Protein AF-A0A0G2ACM9-F1 (afdb_monomer)

Mean predicted aligned error: 11.7 Å

Structure (mmCIF, N/CA/C/O backbone):
data_AF-A0A0G2ACM9-F1
#
_entry.id   AF-A0A0G2ACM9-F1
#
loop_
_atom_site.group_PDB
_atom_site.id
_atom_site.type_symbol
_atom_site.label_atom_id
_atom_site.label_alt_id
_atom_site.label_comp_id
_atom_site.label_asym_id
_atom_site.label_entity_id
_atom_site.label_seq_id
_atom_site.pdbx_PDB_ins_code
_atom_site.Cartn_x
_atom_site.Cartn_y
_atom_site.Cartn_z
_atom_site.occupancy
_atom_site.B_iso_or_equiv
_atom_site.auth_seq_id
_atom_site.auth_comp_id
_atom_site.auth_asym_id
_atom_site.auth_atom_id
_atom_site.pdbx_PDB_model_num
ATOM 1 N N . ARG A 1 1 ? 44.670 0.268 -9.296 1.00 33.69 1 ARG A N 1
ATOM 2 C CA . ARG A 1 1 ? 44.172 1.667 -9.262 1.00 33.69 1 ARG A CA 1
ATOM 3 C C . ARG A 1 1 ? 43.257 1.851 -10.466 1.00 33.69 1 ARG A C 1
ATOM 5 O O . ARG A 1 1 ? 43.609 1.315 -11.504 1.00 33.69 1 ARG A O 1
ATOM 12 N N . ASN A 1 2 ? 42.129 2.541 -10.280 1.00 31.25 2 ASN A N 1
ATOM 13 C CA . ASN A 1 2 ? 41.050 2.869 -11.237 1.00 31.25 2 ASN A CA 1
ATOM 14 C C . ASN A 1 2 ? 39.735 2.121 -10.979 1.00 31.25 2 ASN A C 1
ATOM 16 O O . ASN A 1 2 ? 39.426 1.120 -11.613 1.00 31.25 2 ASN A O 1
ATOM 20 N N . ARG A 1 3 ? 38.959 2.659 -10.031 1.00 26.16 3 ARG A N 1
ATOM 21 C CA . ARG A 1 3 ? 37.496 2.543 -9.933 1.00 26.16 3 ARG A CA 1
ATOM 22 C C . ARG A 1 3 ? 36.978 3.739 -9.125 1.00 26.16 3 ARG A C 1
ATOM 24 O O . ARG A 1 3 ? 36.681 3.570 -7.957 1.00 26.16 3 ARG A O 1
ATOM 31 N N . HIS A 1 4 ? 36.932 4.937 -9.712 1.00 33.28 4 HIS A N 1
ATOM 32 C CA . HIS A 1 4 ? 36.221 6.096 -9.139 1.00 33.28 4 HIS A CA 1
ATOM 33 C C . HIS A 1 4 ? 35.921 7.165 -10.205 1.00 33.28 4 HIS A C 1
ATOM 35 O O . HIS A 1 4 ? 36.388 8.280 -10.067 1.00 33.28 4 HIS A O 1
ATOM 41 N N . GLU A 1 5 ? 35.147 6.866 -11.258 1.00 30.95 5 GLU A N 1
ATOM 42 C CA . GLU A 1 5 ? 34.616 7.945 -12.133 1.00 30.95 5 GLU A CA 1
ATOM 43 C C . GLU A 1 5 ? 33.149 7.765 -12.589 1.00 30.95 5 GLU A C 1
ATOM 45 O O . GLU A 1 5 ? 32.618 8.613 -13.292 1.00 30.95 5 GLU A O 1
ATOM 50 N N . GLY A 1 6 ? 32.422 6.733 -12.136 1.00 28.98 6 GLY A N 1
ATOM 51 C CA . GLY A 1 6 ? 31.032 6.490 -12.577 1.00 28.98 6 GLY A CA 1
ATOM 52 C C . GLY A 1 6 ? 29.907 6.986 -11.654 1.00 28.98 6 GLY A C 1
ATOM 53 O O . GLY A 1 6 ? 28.743 6.897 -12.026 1.00 28.98 6 GLY A O 1
ATOM 54 N N . ALA A 1 7 ? 30.209 7.471 -10.445 1.00 32.38 7 ALA A N 1
ATOM 55 C CA . ALA A 1 7 ? 29.196 7.727 -9.405 1.00 32.38 7 ALA A CA 1
ATOM 56 C C . ALA A 1 7 ? 28.710 9.192 -9.318 1.00 32.38 7 ALA A C 1
ATOM 58 O O . ALA A 1 7 ? 27.825 9.500 -8.524 1.00 32.38 7 ALA A O 1
ATOM 59 N N . GLY A 1 8 ? 29.284 10.105 -10.112 1.00 28.75 8 GLY A N 1
ATOM 60 C CA . GLY A 1 8 ? 29.081 11.552 -9.952 1.00 28.75 8 GLY A CA 1
ATOM 61 C C . GLY A 1 8 ? 27.873 12.154 -10.679 1.00 28.75 8 GLY A C 1
ATOM 62 O O . GLY A 1 8 ? 27.381 13.196 -10.253 1.00 28.75 8 GLY A O 1
ATOM 63 N N . SER A 1 9 ? 27.380 11.533 -11.756 1.00 31.77 9 SER A N 1
ATOM 64 C CA . SER A 1 9 ? 26.297 12.104 -12.578 1.00 31.77 9 SER A CA 1
ATOM 65 C C . SER A 1 9 ? 24.898 11.704 -12.101 1.00 31.77 9 SER A C 1
ATOM 67 O O . SER A 1 9 ? 23.993 12.531 -12.118 1.00 31.77 9 SER A O 1
ATOM 69 N N . VAL A 1 10 ? 24.728 10.476 -11.601 1.00 34.91 10 VAL A N 1
ATOM 70 C CA . VAL A 1 10 ? 23.435 9.973 -11.100 1.00 34.91 10 VAL A CA 1
ATOM 71 C C . VAL A 1 10 ? 23.055 10.648 -9.779 1.00 34.91 10 VAL A C 1
ATOM 73 O O . VAL A 1 10 ? 21.910 11.048 -9.605 1.00 34.91 10 VAL A O 1
ATOM 76 N N . GLY A 1 11 ? 24.026 10.856 -8.880 1.00 27.78 11 GLY A N 1
ATOM 77 C CA . GLY A 1 11 ? 23.802 11.559 -7.611 1.00 27.78 11 GLY A CA 1
ATOM 78 C C . GLY A 1 11 ? 23.367 13.014 -7.805 1.00 27.78 11 GLY A C 1
ATOM 79 O O . GLY A 1 11 ? 22.390 13.442 -7.200 1.00 27.78 11 GLY A O 1
ATOM 80 N N . ARG A 1 12 ? 24.014 13.745 -8.728 1.00 30.11 12 ARG A N 1
ATOM 81 C CA . ARG A 1 12 ? 23.636 15.133 -9.050 1.00 30.11 12 ARG A CA 1
ATOM 82 C C . ARG A 1 12 ? 22.298 15.247 -9.768 1.00 30.11 12 ARG A C 1
ATOM 84 O O . ARG A 1 12 ? 21.626 16.253 -9.590 1.00 30.11 12 ARG A O 1
ATOM 91 N N . PHE A 1 13 ? 21.900 14.247 -10.557 1.00 34.53 13 PHE A N 1
ATOM 92 C CA . PHE A 1 13 ? 20.595 14.252 -11.222 1.00 34.53 13 PHE A CA 1
ATOM 93 C C . PHE A 1 13 ? 19.447 14.166 -10.203 1.00 34.53 13 PHE A C 1
ATOM 95 O O . PHE A 1 13 ? 18.475 14.905 -10.320 1.00 34.53 13 PHE A O 1
ATOM 102 N N . PHE A 1 14 ? 19.592 13.340 -9.159 1.00 31.34 14 PHE A N 1
ATOM 103 C CA . PHE A 1 14 ? 18.622 13.275 -8.061 1.00 31.34 14 PHE A CA 1
ATOM 104 C C . PHE A 1 14 ? 18.669 14.507 -7.150 1.00 31.34 14 PHE A C 1
ATOM 106 O O . PHE A 1 14 ? 17.617 14.981 -6.739 1.00 31.34 14 PHE A O 1
ATOM 113 N N . GLU A 1 15 ? 19.849 15.068 -6.873 1.00 29.78 15 GLU A N 1
ATOM 114 C CA . GLU A 1 15 ? 19.966 16.317 -6.103 1.00 29.78 15 GLU A CA 1
ATOM 115 C C . GLU A 1 15 ? 19.308 17.501 -6.830 1.00 29.78 15 GLU A C 1
ATOM 117 O O . GLU A 1 15 ? 18.540 18.243 -6.226 1.00 29.78 15 GLU A O 1
ATOM 122 N N . LEU A 1 16 ? 19.525 17.641 -8.142 1.00 29.58 16 LEU A N 1
ATOM 123 C CA . LEU A 1 16 ? 18.905 18.699 -8.949 1.00 29.58 16 LEU A CA 1
ATOM 124 C C . LEU A 1 16 ? 17.390 18.496 -9.102 1.00 29.58 16 LEU A C 1
ATOM 126 O O . LEU A 1 16 ? 16.634 19.457 -8.962 1.00 29.58 16 LEU A O 1
ATOM 130 N N . ALA A 1 17 ? 16.930 17.251 -9.274 1.00 34.09 17 ALA A N 1
ATOM 131 C CA . ALA A 1 17 ? 15.504 16.923 -9.299 1.00 34.09 17 ALA A CA 1
ATOM 132 C C . ALA A 1 17 ? 14.812 17.076 -7.929 1.00 34.09 17 ALA A C 1
ATOM 134 O O . ALA A 1 17 ? 13.593 17.142 -7.877 1.00 34.09 17 ALA A O 1
ATOM 135 N N . MET A 1 18 ? 15.552 17.152 -6.822 1.00 31.66 18 MET A N 1
ATOM 136 C CA . MET A 1 18 ? 15.002 17.433 -5.488 1.00 31.66 18 MET A CA 1
ATOM 137 C C . MET A 1 18 ? 15.010 18.933 -5.153 1.00 31.66 18 MET A C 1
ATOM 139 O O . MET A 1 18 ? 14.202 19.375 -4.341 1.00 31.66 18 MET A O 1
ATOM 143 N N . ILE A 1 19 ? 15.896 19.720 -5.776 1.00 31.12 19 ILE A N 1
ATOM 144 C CA . ILE A 1 19 ? 16.065 21.160 -5.514 1.00 31.12 19 ILE A CA 1
ATOM 145 C C . ILE A 1 19 ? 15.143 22.027 -6.395 1.00 31.12 19 ILE A C 1
ATOM 147 O O . ILE A 1 19 ? 14.706 23.086 -5.948 1.00 31.12 19 ILE A O 1
ATOM 151 N N . GLU A 1 20 ? 14.786 21.594 -7.611 1.00 24.88 20 GLU A N 1
ATOM 152 C CA . GLU A 1 20 ? 13.879 22.363 -8.490 1.00 24.88 20 GLU A CA 1
ATOM 153 C C . GLU A 1 20 ? 12.385 22.230 -8.145 1.00 24.88 20 GLU A C 1
ATOM 155 O O . GLU A 1 20 ? 11.571 23.060 -8.561 1.00 24.88 20 GLU A O 1
ATOM 160 N N . TRP A 1 21 ? 11.992 21.232 -7.351 1.00 38.00 21 TRP A N 1
ATOM 161 C CA . TRP A 1 21 ? 10.586 21.001 -7.033 1.00 38.00 21 TRP A CA 1
ATOM 162 C C . TRP A 1 21 ? 10.198 21.771 -5.775 1.00 38.00 21 TRP A C 1
ATOM 164 O O . TRP A 1 21 ? 10.511 21.381 -4.654 1.00 38.00 21 TRP A O 1
ATOM 174 N N . HIS A 1 22 ? 9.474 22.875 -5.970 1.00 27.31 22 HIS A N 1
ATOM 175 C CA . HIS A 1 22 ? 8.720 23.533 -4.908 1.00 27.31 22 HIS A CA 1
ATOM 176 C C . HIS A 1 22 ? 7.799 22.498 -4.245 1.00 27.31 22 HIS A C 1
ATOM 178 O O . HIS A 1 22 ? 6.745 22.153 -4.784 1.00 27.31 22 HIS A O 1
ATOM 184 N N . VAL A 1 23 ? 8.216 21.989 -3.084 1.00 31.73 23 VAL A N 1
ATOM 185 C CA . VAL A 1 23 ? 7.440 21.072 -2.249 1.00 31.73 23 VAL A CA 1
ATOM 186 C C . VAL A 1 23 ? 6.183 21.808 -1.796 1.00 31.73 23 VAL A C 1
ATOM 188 O O . VAL A 1 23 ? 6.178 22.568 -0.830 1.00 31.73 23 VAL A O 1
ATOM 191 N N . THR A 1 24 ? 5.097 21.617 -2.538 1.00 30.23 24 THR A N 1
ATOM 192 C CA . THR A 1 24 ? 3.760 21.905 -2.028 1.00 30.23 24 THR A CA 1
ATOM 193 C C . THR A 1 24 ? 3.426 20.853 -0.961 1.00 30.23 24 THR A C 1
ATOM 195 O O . THR A 1 24 ? 3.925 19.727 -1.046 1.00 30.23 24 THR A O 1
ATOM 198 N N . PRO A 1 25 ? 2.572 21.158 0.034 1.00 32.75 25 PRO A N 1
ATOM 199 C CA . PRO A 1 25 ? 2.201 20.214 1.102 1.00 32.75 25 PRO A CA 1
ATOM 200 C C . PRO A 1 25 ? 1.641 18.862 0.615 1.00 32.75 25 PRO A C 1
ATOM 202 O O . PRO A 1 25 ? 1.506 17.922 1.396 1.00 32.75 25 PRO A O 1
ATOM 205 N N . ASP A 1 26 ? 1.308 18.762 -0.674 1.00 34.50 26 ASP A N 1
ATOM 206 C CA . ASP A 1 26 ? 0.767 17.575 -1.327 1.00 34.50 26 ASP A CA 1
ATOM 207 C C . ASP A 1 26 ? 1.823 16.513 -1.696 1.00 34.50 26 ASP A C 1
ATOM 209 O O . ASP A 1 26 ? 1.444 15.380 -2.000 1.00 34.50 26 ASP A O 1
ATOM 213 N N . TYR A 1 27 ? 3.125 16.821 -1.616 1.00 44.03 27 TYR A N 1
ATOM 214 C CA . TYR A 1 27 ? 4.200 15.894 -1.994 1.00 44.03 27 TYR A CA 1
ATOM 215 C C . TYR A 1 27 ? 5.270 15.793 -0.908 1.00 44.03 27 TYR A C 1
ATOM 217 O O . TYR A 1 27 ? 6.286 16.476 -0.947 1.00 44.03 27 TYR A O 1
ATOM 225 N N . ILE A 1 28 ? 5.056 14.899 0.056 1.00 40.59 28 ILE A N 1
ATOM 226 C CA . ILE A 1 28 ? 6.081 14.518 1.032 1.00 40.59 28 ILE A CA 1
ATOM 227 C C . ILE A 1 28 ? 6.506 13.084 0.724 1.00 40.59 28 ILE A C 1
ATOM 229 O O . ILE A 1 28 ? 5.713 12.144 0.788 1.00 40.59 28 ILE A O 1
A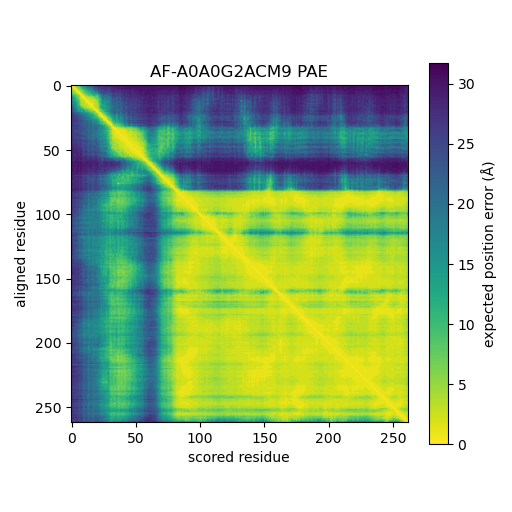TOM 233 N N . VAL A 1 29 ? 7.770 12.933 0.342 1.00 37.00 29 VAL A N 1
ATOM 234 C CA . VAL A 1 29 ? 8.453 11.647 0.214 1.00 37.00 29 VAL A CA 1
ATOM 235 C C . VAL A 1 29 ? 8.962 11.292 1.600 1.00 37.00 29 VAL A C 1
ATOM 237 O O . VAL A 1 29 ? 9.901 11.960 2.014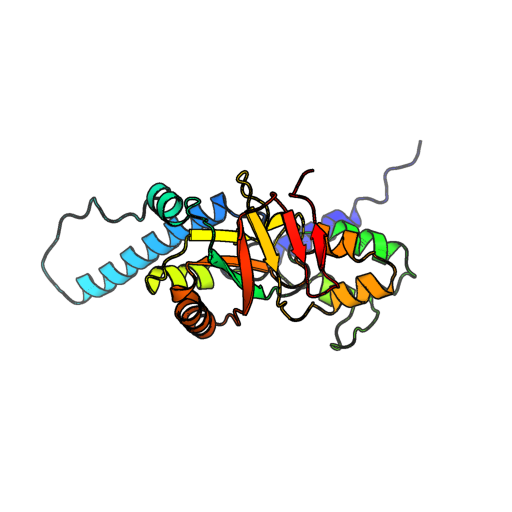 1.00 37.00 29 VAL A O 1
ATOM 240 N N . ALA A 1 30 ? 8.408 10.277 2.288 1.00 37.69 30 ALA A N 1
ATOM 241 C CA . ALA A 1 30 ? 9.224 9.372 3.116 1.00 37.69 30 ALA A CA 1
ATOM 242 C C . A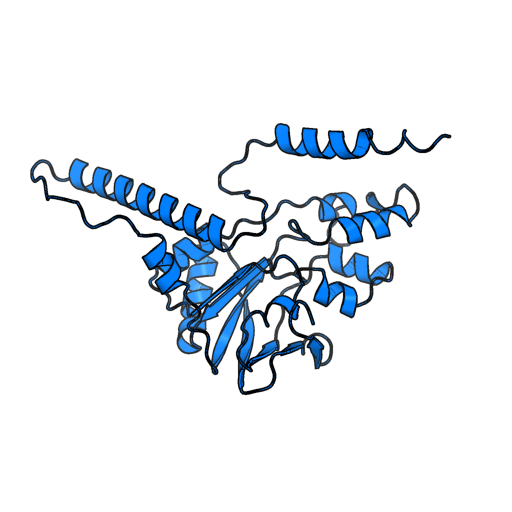LA A 1 30 ? 8.483 8.227 3.852 1.00 37.69 30 ALA A C 1
ATOM 244 O O . ALA A 1 30 ? 7.266 8.046 3.794 1.00 37.69 30 ALA A O 1
ATOM 245 N N . ASN A 1 31 ? 9.306 7.395 4.502 1.00 40.09 31 ASN A N 1
ATOM 246 C CA . ASN A 1 31 ? 8.971 6.356 5.480 1.00 40.09 31 ASN A CA 1
ATOM 247 C C . ASN A 1 31 ? 8.364 6.975 6.749 1.00 40.09 31 ASN A C 1
ATOM 249 O O . ASN A 1 31 ? 9.091 7.353 7.659 1.00 40.09 31 ASN A O 1
ATOM 253 N N . TRP A 1 32 ? 7.046 7.166 6.766 1.00 50.38 32 TRP A N 1
ATOM 254 C CA . TRP A 1 32 ? 6.387 8.110 7.674 1.00 50.38 32 TRP A CA 1
ATOM 255 C C . TRP A 1 32 ? 5.261 7.438 8.471 1.00 50.38 32 TRP A C 1
ATOM 257 O O . TRP A 1 32 ? 4.112 7.413 8.029 1.00 50.38 32 TRP A O 1
ATOM 267 N N . THR A 1 33 ? 5.568 6.895 9.652 1.00 55.66 33 THR A N 1
ATOM 268 C CA . THR A 1 33 ? 4.550 6.802 10.715 1.00 55.66 33 THR A CA 1
ATOM 269 C C . THR A 1 33 ? 4.718 7.977 11.661 1.00 55.66 33 THR A C 1
ATOM 271 O O . THR A 1 33 ? 3.844 8.830 11.687 1.00 55.66 33 THR A O 1
ATOM 274 N N . ASP A 1 34 ? 5.861 8.116 12.326 1.00 49.84 34 ASP A N 1
ATOM 275 C CA . ASP A 1 34 ? 5.988 9.061 13.446 1.00 49.84 34 ASP A CA 1
ATOM 276 C C . ASP A 1 34 ? 6.048 10.528 12.976 1.00 49.84 34 ASP A C 1
ATOM 278 O O . ASP A 1 34 ? 5.286 11.359 13.460 1.00 49.84 34 ASP A O 1
ATOM 282 N N . GLU A 1 35 ? 6.821 10.831 11.927 1.00 52.84 35 GLU A N 1
ATOM 283 C CA . GLU A 1 35 ? 6.864 12.176 11.319 1.00 52.84 35 GLU A CA 1
ATOM 284 C C . GLU A 1 35 ? 5.519 12.573 10.674 1.00 52.84 35 GLU A C 1
ATOM 286 O O . GLU A 1 35 ? 5.128 13.741 10.697 1.00 52.84 35 GLU A O 1
ATOM 291 N N . LEU A 1 36 ? 4.757 11.601 10.144 1.00 55.97 36 LEU A N 1
ATOM 292 C CA . LEU A 1 36 ? 3.404 11.847 9.616 1.00 55.97 36 LEU A CA 1
ATOM 293 C C . LEU A 1 36 ? 2.455 12.235 10.733 1.00 55.97 36 LEU A C 1
ATOM 295 O O . LEU A 1 36 ? 1.650 13.143 10.557 1.00 55.97 36 LEU A O 1
ATOM 299 N N . LEU A 1 37 ? 2.545 11.525 11.855 1.00 57.75 37 LEU A N 1
ATOM 300 C CA . LEU A 1 37 ? 1.721 11.747 13.030 1.00 57.75 37 LEU A CA 1
ATOM 301 C C . LEU A 1 37 ? 2.022 13.117 13.636 1.00 57.75 37 LEU A C 1
ATOM 303 O O . LEU A 1 37 ? 1.092 13.864 13.933 1.00 57.75 37 LEU A O 1
ATOM 307 N N . GLU A 1 38 ? 3.297 13.495 13.731 1.00 58.47 38 GLU A N 1
ATOM 308 C CA . GLU A 1 38 ? 3.698 14.830 14.175 1.00 58.47 38 GLU A CA 1
ATOM 309 C C . GLU A 1 38 ? 3.217 15.926 13.220 1.00 58.47 38 GLU A C 1
ATOM 311 O O . GLU A 1 38 ? 2.620 16.912 13.658 1.00 58.47 38 GLU A O 1
ATOM 316 N N . LEU A 1 39 ? 3.405 15.754 11.908 1.00 61.94 39 LEU A N 1
ATOM 317 C CA . LEU A 1 39 ? 2.932 16.720 10.917 1.00 61.94 39 LEU A CA 1
ATOM 318 C C . LEU A 1 39 ? 1.401 16.848 10.935 1.00 61.94 39 LEU A C 1
ATOM 320 O O . LEU A 1 39 ? 0.872 17.956 10.837 1.00 61.94 39 LEU A O 1
ATOM 324 N N . MET A 1 40 ? 0.681 15.737 11.100 1.00 59.88 40 MET A N 1
ATOM 325 C CA . MET A 1 40 ? -0.774 15.728 11.266 1.00 59.88 40 MET A CA 1
ATOM 326 C C . MET A 1 40 ? -1.197 16.467 12.533 1.00 59.88 40 MET A C 1
ATOM 328 O O . MET A 1 40 ? -2.099 17.300 12.472 1.00 59.88 40 MET A O 1
ATOM 332 N N . ALA A 1 41 ? -0.533 16.222 13.665 1.00 59.88 41 ALA A N 1
ATOM 333 C CA . ALA A 1 41 ? -0.810 16.925 14.915 1.00 59.88 41 ALA A CA 1
ATOM 334 C C . ALA A 1 41 ? -0.593 18.443 14.765 1.00 59.88 41 ALA A C 1
ATOM 336 O O . ALA A 1 41 ? -1.431 19.248 15.189 1.00 59.88 41 ALA A O 1
ATOM 337 N N . GLN A 1 42 ? 0.478 18.850 14.075 1.00 61.75 42 GLN A N 1
ATOM 338 C CA . GLN A 1 42 ? 0.758 20.256 13.772 1.00 61.75 42 GLN A CA 1
ATOM 339 C C . GLN A 1 42 ? -0.292 20.878 12.837 1.00 61.75 42 GLN A C 1
ATOM 341 O O . GLN A 1 42 ? -0.743 21.999 13.085 1.00 61.75 42 GLN A O 1
ATOM 346 N N . ASN A 1 43 ? -0.705 20.174 11.779 1.00 61.25 43 ASN A N 1
ATOM 347 C CA . ASN A 1 43 ? -1.700 20.669 10.822 1.00 61.25 43 ASN A CA 1
ATOM 348 C C . ASN A 1 43 ? -3.093 20.796 11.446 1.00 61.25 43 ASN A C 1
ATOM 350 O O . ASN A 1 43 ? -3.742 21.830 11.273 1.00 61.25 43 ASN A O 1
ATOM 354 N N . LEU A 1 44 ? -3.522 19.802 12.227 1.00 60.66 44 LEU A N 1
ATOM 355 C CA . LEU A 1 44 ? -4.784 19.845 12.969 1.00 60.66 44 LEU A CA 1
ATOM 356 C C . LEU A 1 44 ? -4.802 21.007 13.968 1.00 60.66 44 LEU A C 1
ATOM 358 O O . LEU A 1 44 ? -5.793 21.732 14.048 1.00 60.66 44 LEU A O 1
ATOM 362 N N . THR A 1 45 ? -3.689 21.240 14.670 1.00 61.66 45 THR A N 1
ATOM 363 C CA . THR A 1 45 ? -3.544 22.378 15.590 1.00 61.66 45 THR A CA 1
ATOM 364 C C . THR A 1 45 ? -3.680 23.713 14.848 1.00 61.66 45 THR A C 1
ATOM 366 O O . THR A 1 45 ? -4.538 24.524 15.196 1.00 61.66 45 THR A O 1
ATOM 369 N N . LYS A 1 46 ? -2.929 23.913 13.755 1.00 62.19 46 LYS A N 1
ATOM 370 C CA . LYS A 1 46 ? -3.005 25.138 12.934 1.00 62.19 46 LYS A CA 1
ATOM 371 C C . LYS A 1 46 ? -4.396 25.374 12.342 1.00 62.19 46 LYS A C 1
ATOM 373 O O . LYS A 1 46 ? -4.813 26.517 12.157 1.00 62.19 46 LYS A O 1
ATOM 378 N N . ARG A 1 47 ? -5.118 24.308 11.994 1.00 59.44 47 ARG A N 1
ATOM 379 C CA . ARG A 1 47 ? -6.467 24.402 11.426 1.00 59.44 47 ARG A CA 1
ATOM 380 C C . ARG A 1 47 ? -7.495 24.827 12.475 1.00 59.44 47 ARG A C 1
ATOM 382 O O . ARG A 1 47 ? -8.268 25.738 12.191 1.00 59.44 47 ARG A O 1
ATOM 389 N N . LYS A 1 48 ? -7.436 24.267 13.688 1.00 61.00 48 LYS A N 1
ATOM 390 C CA . LYS A 1 48 ? -8.264 24.714 14.822 1.00 61.00 48 LYS A CA 1
ATOM 391 C C . LYS A 1 48 ? -8.027 26.182 15.165 1.00 61.00 48 LYS A C 1
ATOM 393 O O . LYS A 1 48 ? -8.985 26.926 15.348 1.00 61.00 48 LYS A O 1
ATOM 398 N N . GLU A 1 49 ? -6.768 26.621 15.176 1.00 63.44 49 GLU A N 1
ATOM 399 C CA . GLU A 1 49 ? -6.417 28.032 15.390 1.00 63.44 49 GLU A CA 1
ATOM 400 C C . GLU A 1 49 ? -7.053 28.945 14.326 1.00 63.44 49 GLU A C 1
ATOM 402 O O . GLU A 1 49 ? -7.610 29.992 14.657 1.00 63.44 49 GLU A O 1
ATOM 407 N N . ARG A 1 50 ? -7.044 28.533 13.048 1.00 61.03 50 ARG A N 1
ATOM 408 C CA . ARG A 1 50 ? -7.694 29.277 11.953 1.00 61.03 50 ARG A CA 1
ATOM 409 C C . ARG A 1 50 ? -9.217 29.313 12.078 1.00 61.03 50 ARG A C 1
ATOM 411 O O . ARG A 1 50 ? -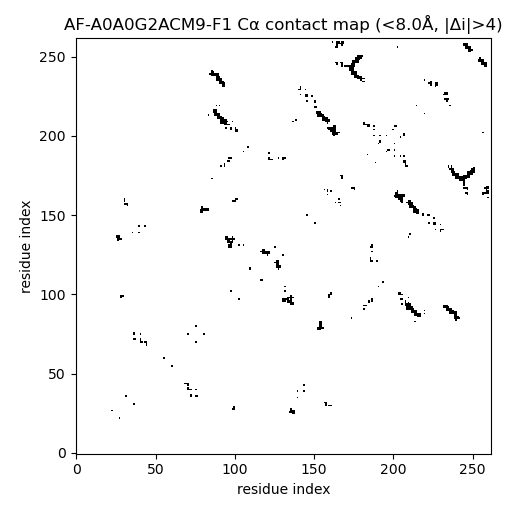9.810 30.370 11.879 1.00 61.03 50 ARG A O 1
ATOM 418 N N . GLU A 1 51 ? -9.858 28.191 12.394 1.00 61.03 51 GLU A N 1
ATOM 419 C CA . GLU A 1 51 ? -11.317 28.114 12.572 1.00 61.03 51 GLU A CA 1
ATOM 420 C C . GLU A 1 51 ? -11.783 28.950 13.770 1.00 61.03 51 GLU A C 1
ATOM 422 O O . GLU A 1 51 ? -12.773 29.679 13.670 1.00 61.03 51 GLU A O 1
ATOM 427 N N . ARG A 1 52 ? -11.013 28.936 14.863 1.00 60.50 52 ARG A N 1
ATOM 428 C CA . ARG A 1 52 ? -11.246 29.785 16.030 1.00 60.50 52 ARG A CA 1
ATOM 429 C C . ARG A 1 52 ? -11.097 31.264 15.699 1.00 60.50 52 ARG A C 1
ATOM 431 O O . ARG A 1 52 ? -11.988 32.032 16.037 1.00 60.50 52 ARG A O 1
ATOM 438 N N . ALA A 1 53 ? -10.050 31.659 14.975 1.00 62.34 53 ALA A N 1
ATOM 439 C CA . ALA A 1 53 ? -9.878 33.046 14.538 1.00 62.34 53 ALA A CA 1
ATOM 440 C C . ALA A 1 53 ? -11.044 33.529 13.652 1.00 62.34 53 ALA A C 1
ATOM 442 O O . ALA A 1 53 ? -11.466 34.680 13.749 1.00 62.34 53 ALA A O 1
ATOM 443 N N . ILE A 1 54 ? -11.614 32.648 12.820 1.00 62.28 54 ILE A N 1
ATOM 444 C CA . ILE A 1 54 ? -12.815 32.945 12.022 1.00 62.28 54 ILE A CA 1
ATOM 445 C C . ILE A 1 54 ? -14.062 33.084 12.913 1.00 62.28 54 ILE A C 1
ATOM 447 O O . ILE A 1 54 ? -14.912 33.936 12.644 1.00 62.28 54 ILE A O 1
ATOM 451 N N . TYR A 1 55 ? -14.195 32.259 13.954 1.00 56.66 55 TYR A N 1
ATOM 452 C CA . TYR A 1 55 ? -15.325 32.299 14.886 1.00 56.66 55 TYR A CA 1
ATOM 453 C C . TYR A 1 55 ? -15.262 33.511 15.829 1.00 56.66 55 TYR A C 1
ATOM 455 O O . TYR A 1 55 ? -16.233 34.252 15.942 1.00 56.66 55 TYR A O 1
ATOM 463 N N . GLU A 1 56 ? -14.107 33.781 16.435 1.00 60.06 56 GLU A N 1
ATOM 464 C CA . GLU A 1 56 ? -13.862 34.944 17.298 1.00 60.06 56 GLU A CA 1
ATOM 465 C C . GLU A 1 56 ? -13.887 36.254 16.499 1.00 60.06 56 GLU A C 1
ATOM 467 O O . GLU A 1 56 ? -14.437 37.246 16.962 1.00 60.06 56 GLU A O 1
ATOM 472 N N . GLY A 1 57 ? -13.419 36.250 15.245 1.00 57.34 57 GLY A N 1
ATOM 473 C CA . GLY A 1 57 ? -13.595 37.380 14.326 1.00 57.34 57 GLY A CA 1
ATOM 474 C C . GLY A 1 57 ? -15.055 37.633 13.915 1.00 57.34 57 GLY A C 1
ATOM 475 O O . GLY A 1 57 ? -15.380 38.729 13.459 1.00 57.34 57 GLY A O 1
ATOM 476 N N . ARG A 1 58 ? -15.952 36.648 14.082 1.00 53.59 58 ARG A N 1
ATOM 477 C CA . ARG A 1 58 ? -17.410 36.795 13.904 1.00 53.59 58 ARG A CA 1
ATOM 478 C C . ARG A 1 58 ? -18.144 37.163 15.194 1.00 53.59 58 ARG A C 1
ATOM 480 O O . ARG A 1 58 ? -19.244 37.704 15.116 1.00 53.59 58 ARG A O 1
ATOM 487 N N . VAL A 1 59 ? -17.557 36.891 16.357 1.00 48.22 59 VAL A N 1
ATOM 488 C CA . VAL A 1 59 ? -18.137 37.156 17.677 1.00 48.22 59 VAL A CA 1
ATOM 489 C C . VAL A 1 59 ? -17.233 38.144 18.408 1.00 48.22 59 VAL A C 1
ATOM 491 O O . VAL A 1 59 ? -16.370 37.768 19.196 1.00 48.22 59 VAL A O 1
ATOM 494 N N . ASN A 1 60 ? -17.433 39.437 18.154 1.00 47.44 60 ASN A N 1
ATOM 495 C CA . ASN A 1 60 ? -16.799 40.475 18.960 1.00 47.44 60 ASN A CA 1
ATOM 496 C C . ASN A 1 60 ? -17.273 40.361 20.419 1.00 47.44 60 ASN A C 1
ATOM 498 O O . ASN A 1 60 ? -18.385 40.773 20.745 1.00 47.44 60 ASN A O 1
ATOM 502 N N . GLY A 1 61 ? -16.393 39.857 21.289 1.00 47.53 61 GLY A N 1
ATOM 503 C CA . GLY A 1 61 ? -16.438 40.103 22.730 1.00 47.53 61 GLY A CA 1
ATOM 504 C C . GLY A 1 61 ? -16.749 38.903 23.623 1.00 47.53 61 GLY A C 1
ATOM 505 O O . GLY A 1 61 ? -17.755 38.920 24.317 1.00 47.53 61 GLY A O 1
ATOM 506 N N . SER A 1 62 ? -15.849 37.921 23.705 1.00 40.62 62 SER A N 1
ATOM 507 C CA . SER A 1 62 ? -15.553 37.235 24.977 1.00 40.62 62 SER A CA 1
ATOM 508 C C . SER A 1 62 ? -14.294 36.379 24.840 1.00 40.62 62 SER A C 1
ATOM 510 O O . SER A 1 62 ? -14.290 35.377 24.128 1.00 40.62 62 SER A O 1
ATOM 512 N N . THR A 1 63 ? -13.230 36.758 25.542 1.00 40.66 63 THR A N 1
ATOM 513 C CA . THR A 1 63 ? -12.038 35.926 25.735 1.00 40.66 63 THR A CA 1
ATOM 514 C C . THR A 1 63 ? -12.389 34.738 26.625 1.00 40.66 63 THR A C 1
ATOM 516 O O . THR A 1 63 ? -12.694 34.920 27.803 1.00 40.66 63 THR A O 1
ATOM 519 N N . THR A 1 64 ? -12.341 33.526 26.074 1.00 41.88 64 THR A N 1
ATOM 520 C CA . THR A 1 64 ? -12.314 32.287 26.861 1.00 41.88 64 THR A CA 1
ATOM 521 C C . THR A 1 64 ? -10.873 31.788 26.963 1.00 41.88 64 THR A C 1
ATOM 523 O O . THR A 1 64 ? -10.146 31.722 25.967 1.00 41.88 64 THR A O 1
ATOM 526 N N . ASN A 1 65 ? -10.449 31.501 28.198 1.00 40.16 65 ASN A N 1
ATOM 527 C CA . ASN A 1 65 ? -9.118 30.999 28.537 1.00 40.16 65 ASN A CA 1
ATOM 528 C C . ASN A 1 65 ? -8.878 29.650 27.850 1.00 40.16 65 ASN A C 1
ATOM 530 O O . ASN A 1 65 ? -9.655 28.716 28.031 1.00 40.16 65 ASN A O 1
ATOM 534 N N . SER A 1 66 ? -7.812 29.561 27.056 1.00 45.69 66 SER A N 1
ATOM 535 C CA . SER A 1 66 ? -7.559 28.447 26.142 1.00 45.69 66 SER A CA 1
ATOM 536 C C . SER A 1 66 ? -6.178 27.837 26.338 1.00 45.69 66 SER A C 1
ATOM 538 O O . SER A 1 66 ? -5.277 28.051 25.526 1.00 45.69 66 SER A O 1
ATOM 540 N N . GLU A 1 67 ? -6.015 27.066 27.403 1.00 43.84 67 GLU A N 1
ATOM 541 C CA . GLU A 1 67 ? -4.802 26.264 27.590 1.00 43.84 67 GLU A CA 1
ATOM 542 C C . GLU A 1 67 ? -4.963 24.797 27.145 1.00 43.84 67 GLU A C 1
ATOM 544 O O . GLU A 1 67 ? -3.978 24.072 27.153 1.00 43.84 67 GLU A O 1
ATOM 549 N N . ASP A 1 68 ? -6.137 24.357 26.660 1.00 43.66 68 ASP A N 1
ATOM 550 C CA . ASP A 1 68 ? -6.459 22.912 26.629 1.00 43.66 68 ASP A CA 1
ATOM 551 C C . ASP A 1 68 ? -6.757 22.269 25.248 1.00 43.66 68 ASP A C 1
ATOM 553 O O . ASP A 1 68 ? -7.250 21.145 25.174 1.00 43.66 68 ASP A O 1
ATOM 557 N N . GLU A 1 69 ? -6.470 22.930 24.114 1.00 48.03 69 GLU A N 1
ATOM 558 C CA . GLU A 1 69 ? -6.889 22.422 22.783 1.00 48.03 69 GLU A CA 1
ATOM 559 C C . GLU A 1 69 ? -5.788 22.198 21.731 1.00 48.03 69 GLU A C 1
ATOM 561 O O . GLU A 1 69 ? -6.089 22.034 20.542 1.00 48.03 69 GLU A O 1
ATOM 566 N N . ARG A 1 70 ? -4.514 22.084 22.125 1.00 44.88 70 ARG A N 1
ATOM 567 C CA . ARG A 1 70 ? -3.530 21.438 21.236 1.00 44.88 70 ARG A CA 1
ATOM 568 C C . ARG A 1 70 ? -3.930 19.974 21.048 1.00 44.8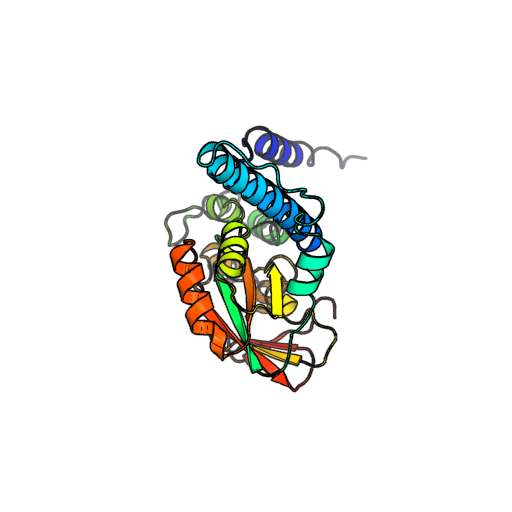8 70 ARG A C 1
ATOM 570 O O . ARG A 1 70 ? -4.182 19.263 22.020 1.00 44.88 70 ARG A O 1
ATOM 577 N N . VAL A 1 71 ? -4.017 19.512 19.798 1.00 52.00 71 VAL A N 1
ATOM 578 C CA . VAL A 1 71 ? -4.115 18.069 19.548 1.00 52.00 71 VAL A CA 1
ATOM 579 C C . VAL A 1 71 ? -2.737 17.507 19.849 1.00 52.00 71 VAL A C 1
ATOM 581 O O . VAL A 1 71 ? -1.823 17.638 19.040 1.00 52.00 71 VAL A O 1
ATOM 584 N N . ASP A 1 72 ? -2.591 16.972 21.056 1.00 50.75 72 ASP A N 1
ATOM 585 C CA . ASP A 1 72 ? -1.329 16.417 21.515 1.00 50.75 72 ASP A CA 1
ATOM 586 C C . ASP A 1 72 ? -0.915 15.256 20.608 1.00 50.75 72 ASP A C 1
ATOM 588 O O . ASP A 1 72 ? -1.759 14.431 20.225 1.00 50.75 72 ASP A O 1
ATOM 592 N N . ALA A 1 73 ? 0.370 15.190 20.265 1.00 48.41 73 ALA A N 1
ATOM 593 C CA . ALA A 1 73 ? 0.911 14.086 19.485 1.00 48.41 73 ALA A CA 1
ATOM 594 C C . ALA A 1 73 ? 0.574 12.766 20.187 1.00 48.41 73 ALA A C 1
ATOM 596 O O . ALA A 1 73 ? 0.098 11.844 19.534 1.00 48.41 73 ALA A O 1
ATOM 597 N N . ASP A 1 74 ? 0.650 12.726 21.521 1.00 43.38 74 ASP A N 1
ATOM 598 C CA . ASP A 1 74 ? 0.272 11.578 22.354 1.00 43.38 74 ASP A CA 1
ATOM 599 C C . ASP A 1 74 ? -1.205 11.174 22.206 1.00 43.38 74 ASP A C 1
ATOM 601 O O . ASP A 1 74 ? -1.551 9.992 22.249 1.00 43.38 74 ASP A O 1
ATOM 605 N N . LYS A 1 75 ? -2.103 12.136 21.960 1.00 46.16 75 LYS A N 1
ATOM 606 C CA . LYS A 1 75 ? -3.530 11.883 21.698 1.00 46.16 75 LYS A CA 1
ATOM 607 C C . LYS A 1 75 ? -3.731 11.313 20.293 1.00 46.16 75 LYS A C 1
ATOM 609 O O . LYS A 1 75 ? -4.545 10.405 20.122 1.00 46.16 75 LYS A O 1
ATOM 614 N N . LEU A 1 76 ? -2.964 11.784 19.305 1.00 49.91 76 LEU A N 1
ATOM 615 C CA . LEU A 1 76 ? -2.931 11.210 17.957 1.00 49.91 76 LEU A CA 1
ATOM 616 C C . LEU A 1 76 ? -2.329 9.794 17.975 1.00 49.91 76 LEU A C 1
ATOM 618 O O . LEU A 1 76 ? -2.928 8.881 17.415 1.00 49.91 76 LEU A O 1
ATOM 622 N N . PHE A 1 77 ? -1.230 9.584 18.705 1.00 49.22 77 PHE A N 1
ATOM 623 C CA . PHE A 1 77 ? -0.624 8.282 19.000 1.00 49.22 77 PHE A CA 1
ATOM 624 C C . PHE A 1 77 ? -1.563 7.370 19.804 1.00 49.22 77 PHE A C 1
ATOM 626 O O . PHE A 1 77 ? -1.493 6.159 19.651 1.00 49.22 77 PHE A O 1
ATOM 633 N N . GLY A 1 78 ? -2.473 7.903 20.625 1.00 44.62 78 GLY A N 1
ATOM 634 C CA . GLY A 1 78 ? -3.500 7.134 21.343 1.00 44.62 78 GLY A CA 1
ATOM 635 C C . GLY A 1 78 ? -4.739 6.789 20.499 1.00 44.62 78 GLY A C 1
ATOM 636 O O . GLY A 1 78 ? -5.378 5.747 20.701 1.00 44.62 78 GLY A O 1
ATOM 637 N N . ILE A 1 79 ? -5.085 7.630 19.519 1.00 48.91 79 ILE A N 1
ATOM 638 C CA . ILE A 1 79 ? -6.104 7.341 18.494 1.00 48.91 79 ILE A CA 1
ATOM 639 C C . ILE A 1 79 ? -5.561 6.317 17.489 1.00 48.91 79 ILE A C 1
ATOM 641 O O . ILE A 1 79 ? -6.279 5.386 17.132 1.00 48.91 79 ILE A O 1
ATOM 645 N N . LEU A 1 80 ? -4.288 6.450 17.115 1.00 53.81 80 LEU A N 1
ATOM 646 C CA . LEU A 1 80 ? -3.565 5.625 16.139 1.00 53.81 80 LEU A CA 1
ATOM 647 C C . LEU A 1 80 ? -2.716 4.530 16.805 1.00 53.81 80 LEU A C 1
ATOM 649 O O . LEU A 1 80 ? -1.994 3.787 16.137 1.00 53.81 80 LEU A O 1
ATOM 653 N N . GLY A 1 81 ? -2.860 4.397 18.123 1.00 58.22 81 GLY A N 1
ATOM 654 C CA . GLY A 1 81 ? -2.318 3.313 18.920 1.00 58.22 81 GLY A CA 1
ATOM 655 C C . GLY A 1 81 ? -2.936 2.004 18.464 1.00 58.22 81 GLY A C 1
ATOM 656 O O . GLY A 1 81 ? -4.091 1.958 18.049 1.00 58.22 81 GLY A O 1
ATOM 657 N N . ASN A 1 82 ? -2.147 0.938 18.508 1.00 69.25 82 ASN A N 1
ATOM 658 C CA . ASN A 1 82 ? -2.467 -0.324 17.860 1.00 69.25 82 ASN A CA 1
ATOM 659 C C . ASN A 1 82 ? -3.655 -1.055 18.525 1.00 69.25 82 ASN A C 1
ATOM 661 O O . ASN A 1 82 ? -3.470 -1.972 19.322 1.00 69.25 82 ASN A O 1
ATOM 665 N N . LYS A 1 83 ? -4.884 -0.661 18.171 1.00 88.19 83 LYS A N 1
ATOM 666 C CA . LYS A 1 83 ? -6.158 -1.272 18.604 1.00 88.19 83 LYS A CA 1
ATOM 667 C C . LYS A 1 83 ? -6.604 -2.402 17.681 1.00 88.19 83 LYS A C 1
ATOM 669 O O . LYS A 1 83 ? -7.733 -2.874 17.792 1.00 88.19 83 LYS A O 1
ATOM 674 N N . LEU A 1 84 ? -5.713 -2.812 16.776 1.00 91.75 84 LEU A N 1
ATOM 675 C CA . LEU A 1 84 ? -5.952 -3.875 15.816 1.00 91.75 84 LEU A CA 1
ATOM 676 C C . LEU A 1 84 ? -6.462 -5.125 16.537 1.00 91.75 84 LEU A C 1
ATOM 678 O O . LEU A 1 84 ? -5.918 -5.507 17.580 1.00 91.75 84 LEU A O 1
ATOM 682 N N . LYS A 1 85 ? -7.498 -5.747 15.992 1.00 94.38 85 LYS A N 1
ATOM 683 C CA . LYS A 1 85 ? -8.111 -6.951 16.550 1.00 94.38 85 LYS A CA 1
ATOM 684 C C . LYS A 1 85 ? -8.704 -7.825 15.452 1.00 94.38 85 LYS A C 1
ATOM 686 O O . LYS A 1 85 ? -8.896 -7.389 14.319 1.00 94.38 85 LYS A O 1
ATOM 691 N N . VAL A 1 86 ? -9.012 -9.065 15.816 1.00 97.50 86 VAL A N 1
ATOM 692 C CA . VAL A 1 86 ? -9.730 -10.005 14.948 1.00 97.50 86 VAL A CA 1
ATOM 693 C C . VAL A 1 86 ? -11.071 -9.401 14.526 1.00 97.50 86 VAL A C 1
ATOM 695 O O . VAL A 1 86 ? -11.788 -8.827 15.348 1.00 97.50 86 VAL A O 1
ATOM 698 N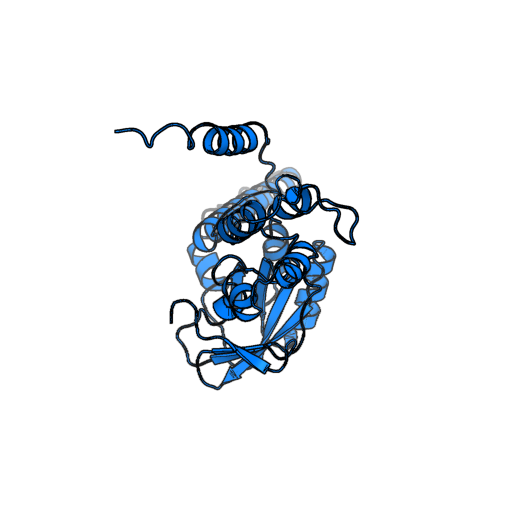 N . GLY A 1 87 ? -11.399 -9.532 13.242 1.00 97.81 87 GLY A N 1
ATOM 699 C CA . GLY A 1 87 ? -12.608 -8.980 12.632 1.00 97.81 87 GLY A CA 1
ATOM 700 C C . GLY A 1 87 ? -12.463 -7.550 12.106 1.00 97.81 87 GLY A C 1
ATOM 701 O O . GLY A 1 87 ? -13.408 -7.039 11.507 1.00 97.81 87 GLY A O 1
ATOM 702 N N . ASP A 1 88 ? -11.309 -6.903 12.291 1.00 98.00 88 ASP A N 1
ATOM 703 C CA . ASP A 1 88 ? -11.045 -5.622 11.640 1.00 98.00 88 ASP A CA 1
ATOM 704 C C . ASP A 1 88 ? -10.949 -5.793 10.124 1.00 98.00 88 ASP A C 1
ATOM 706 O O . ASP A 1 88 ? -10.292 -6.709 9.622 1.00 98.00 88 ASP A O 1
ATOM 710 N N . ALA A 1 89 ? -11.579 -4.875 9.401 1.00 98.56 89 ALA A N 1
ATOM 711 C CA . ALA A 1 89 ? -11.442 -4.749 7.963 1.00 98.56 89 ALA A CA 1
ATOM 712 C C . ALA A 1 89 ? -10.153 -3.996 7.619 1.00 98.56 89 ALA A C 1
ATOM 714 O O . ALA A 1 89 ? -9.736 -3.074 8.326 1.00 98.56 89 ALA A O 1
ATOM 715 N N . ILE A 1 90 ? -9.542 -4.376 6.503 1.00 98.31 90 ILE A N 1
ATOM 716 C CA . ILE A 1 90 ? -8.338 -3.765 5.949 1.00 98.31 90 ILE A CA 1
ATOM 717 C C . ILE A 1 90 ? -8.762 -2.961 4.726 1.00 98.31 90 ILE A C 1
ATOM 719 O O . ILE A 1 90 ? -9.179 -3.519 3.711 1.00 98.31 90 ILE A O 1
ATOM 723 N N . ILE A 1 91 ? -8.646 -1.642 4.815 1.00 98.44 91 ILE A N 1
ATOM 724 C CA . ILE A 1 91 ? -8.977 -0.718 3.735 1.00 98.44 91 ILE A CA 1
ATOM 725 C C . ILE A 1 91 ? -7.686 -0.265 3.058 1.00 98.44 91 ILE A C 1
ATOM 727 O O . ILE A 1 91 ? -6.828 0.334 3.701 1.00 98.44 91 ILE A O 1
ATOM 731 N N . GLY A 1 92 ? -7.543 -0.539 1.764 1.00 98.00 92 GLY A N 1
ATOM 732 C CA . GLY A 1 92 ? -6.425 -0.100 0.936 1.00 98.00 92 GLY A CA 1
ATOM 733 C C . GLY A 1 92 ? -6.737 1.194 0.184 1.00 98.00 92 GLY A C 1
ATOM 734 O O . GLY A 1 92 ? -7.776 1.319 -0.466 1.00 98.00 92 GLY A O 1
ATOM 735 N N . ALA A 1 93 ? -5.816 2.154 0.242 1.00 97.06 93 ALA A N 1
ATOM 736 C CA . ALA A 1 93 ? -5.815 3.357 -0.581 1.00 97.06 93 ALA A CA 1
ATOM 737 C C . ALA A 1 93 ? -4.850 3.180 -1.774 1.00 97.06 93 ALA A C 1
ATOM 739 O O . ALA A 1 93 ? -3.653 2.953 -1.549 1.00 97.06 93 ALA A O 1
ATOM 740 N N . PRO A 1 94 ? -5.327 3.302 -3.029 1.00 96.56 94 PRO A N 1
ATOM 741 C CA . PRO A 1 94 ? -4.489 3.105 -4.207 1.00 96.56 94 PRO A CA 1
ATOM 742 C C . PRO A 1 94 ? -3.288 4.057 -4.272 1.00 96.56 94 PRO A C 1
ATOM 744 O O . PRO A 1 94 ? -3.438 5.277 -4.114 1.00 96.56 94 PRO A O 1
ATOM 747 N N . SER A 1 95 ? -2.112 3.492 -4.551 1.00 94.31 95 SER A N 1
ATOM 748 C CA . SER A 1 95 ? -0.880 4.210 -4.866 1.00 94.31 95 SER A CA 1
ATOM 749 C C . SER A 1 95 ? -0.929 4.808 -6.271 1.00 94.31 95 SER A C 1
ATOM 751 O O . SER A 1 95 ? -1.794 4.508 -7.089 1.00 94.31 95 SER A O 1
ATOM 753 N N . THR A 1 96 ? 0.006 5.712 -6.539 1.00 90.50 96 THR A N 1
ATOM 754 C CA . THR A 1 96 ? 0.212 6.328 -7.856 1.00 90.50 96 THR A CA 1
ATOM 755 C C . THR A 1 96 ? 1.267 5.591 -8.679 1.00 90.50 96 THR A C 1
ATOM 757 O O . THR A 1 96 ? 1.513 5.968 -9.816 1.00 90.50 96 THR A O 1
ATOM 760 N N . GLY A 1 97 ? 1.908 4.566 -8.111 1.00 91.12 97 GLY A N 1
ATOM 761 C CA . GLY A 1 97 ? 3.058 3.890 -8.698 1.00 91.12 97 GLY A CA 1
ATOM 762 C C . GLY A 1 97 ? 4.029 3.421 -7.619 1.00 91.12 97 GLY A C 1
ATOM 763 O O . GLY A 1 97 ? 3.621 2.970 -6.547 1.00 91.12 97 GLY A O 1
ATOM 764 N N . LEU A 1 98 ? 5.326 3.548 -7.895 1.00 88.69 98 LEU A N 1
ATOM 765 C CA . LEU A 1 98 ? 6.409 3.027 -7.057 1.00 88.69 98 LEU A CA 1
ATOM 766 C C . LEU A 1 98 ? 6.469 3.634 -5.647 1.00 88.69 98 LEU A C 1
ATOM 768 O O . LEU A 1 98 ? 6.738 2.926 -4.674 1.00 88.69 98 LEU A O 1
ATOM 772 N N . HIS A 1 99 ? 6.201 4.939 -5.545 1.00 85.81 99 HIS A N 1
ATOM 773 C CA . HIS A 1 99 ? 6.546 5.763 -4.379 1.00 85.81 99 HIS A CA 1
ATOM 774 C C . HIS A 1 99 ? 8.061 5.718 -4.104 1.00 85.81 99 HIS A C 1
ATOM 776 O O . HIS A 1 99 ? 8.859 5.576 -5.024 1.00 85.81 99 HIS A O 1
ATOM 782 N N . ALA A 1 100 ? 8.479 5.862 -2.846 1.00 73.12 100 ALA A N 1
ATOM 783 C CA . ALA A 1 100 ? 9.890 5.955 -2.467 1.00 73.12 100 ALA A CA 1
ATOM 784 C C . ALA A 1 100 ? 10.619 4.600 -2.325 1.00 73.12 100 ALA A C 1
ATOM 786 O O . ALA A 1 100 ? 11.826 4.577 -2.102 1.00 73.12 100 ALA A O 1
ATOM 787 N N . ASN A 1 101 ? 9.913 3.464 -2.401 1.00 77.06 101 ASN A N 1
ATOM 788 C CA . ASN A 1 101 ? 10.478 2.140 -2.115 1.00 77.06 101 ASN A CA 1
ATOM 789 C C . ASN A 1 101 ? 10.498 1.252 -3.365 1.00 77.06 101 ASN A C 1
ATOM 791 O O . ASN A 1 101 ? 9.535 1.211 -4.121 1.00 77.06 101 ASN A O 1
ATOM 795 N N . GLY A 1 102 ? 11.597 0.517 -3.569 1.00 77.88 102 GLY A N 1
ATOM 796 C CA . GLY A 1 102 ? 11.782 -0.367 -4.728 1.00 77.88 102 GLY A CA 1
ATOM 797 C C . GLY A 1 102 ? 12.496 0.268 -5.930 1.00 77.88 102 GLY A C 1
ATOM 798 O O . GLY A 1 102 ? 12.784 -0.441 -6.894 1.00 77.88 102 GLY A O 1
ATOM 799 N N . ALA A 1 103 ? 12.865 1.555 -5.863 1.00 83.94 103 ALA A N 1
ATOM 800 C CA . ALA A 1 103 ? 13.599 2.258 -6.926 1.00 83.94 103 ALA A CA 1
ATOM 801 C C . ALA A 1 103 ? 14.910 1.566 -7.302 1.00 83.94 103 ALA A C 1
ATOM 803 O O . ALA A 1 103 ? 15.180 1.368 -8.482 1.00 83.94 103 ALA A O 1
ATOM 804 N N . THR A 1 104 ? 15.681 1.087 -6.324 1.00 83.56 104 THR A N 1
ATOM 805 C CA . THR A 1 104 ? 16.914 0.334 -6.590 1.00 83.56 104 THR A CA 1
ATOM 806 C C . THR A 1 104 ? 16.661 -0.925 -7.420 1.00 83.56 104 THR A C 1
ATOM 808 O O . THR A 1 104 ? 17.453 -1.233 -8.308 1.00 83.56 104 THR A O 1
ATOM 811 N N . LEU A 1 105 ? 15.562 -1.652 -7.171 1.00 85.50 105 LEU A N 1
ATOM 812 C CA . LEU A 1 105 ? 15.218 -2.852 -7.939 1.00 85.50 105 LEU A CA 1
ATOM 813 C C . LEU A 1 105 ? 14.803 -2.489 -9.370 1.00 85.50 105 LEU A C 1
ATOM 815 O O . LEU A 1 105 ? 15.289 -3.113 -10.310 1.00 85.50 105 LEU A O 1
ATOM 819 N N . VAL A 1 106 ? 13.966 -1.460 -9.532 1.00 88.38 106 VAL A N 1
ATOM 820 C CA . VAL A 1 106 ? 13.553 -0.924 -10.841 1.00 88.38 106 VAL A CA 1
ATOM 821 C C . VAL A 1 106 ? 14.767 -0.477 -11.653 1.00 88.38 106 VAL A C 1
ATOM 823 O O . VAL A 1 106 ? 14.951 -0.931 -12.779 1.00 88.38 106 VAL A O 1
ATOM 826 N N . ILE A 1 107 ? 15.652 0.326 -11.057 1.00 85.94 107 ILE A N 1
ATOM 827 C CA . ILE A 1 107 ? 16.872 0.825 -11.699 1.00 85.94 107 ILE A CA 1
ATOM 828 C C . ILE A 1 107 ? 17.800 -0.334 -12.065 1.00 85.94 107 ILE A C 1
ATOM 830 O O . ILE A 1 107 ? 18.247 -0.424 -13.204 1.00 85.94 107 ILE A O 1
ATOM 834 N N . LYS A 1 108 ? 18.067 -1.258 -11.134 1.00 87.38 108 LYS A N 1
ATOM 835 C CA . LYS A 1 108 ? 18.953 -2.405 -11.382 1.00 87.38 108 LYS A CA 1
ATOM 836 C C . LYS A 1 108 ? 18.443 -3.281 -12.526 1.00 87.38 108 LYS A C 1
ATOM 838 O O . LYS A 1 108 ? 19.246 -3.736 -13.335 1.00 87.38 108 LYS A O 1
ATOM 843 N N . ARG A 1 109 ? 17.133 -3.541 -12.582 1.00 88.06 109 ARG A N 1
ATOM 844 C CA . ARG A 1 109 ? 16.524 -4.338 -13.656 1.00 88.06 109 ARG A CA 1
ATOM 845 C C . ARG A 1 109 ? 16.512 -3.573 -14.974 1.00 88.06 109 ARG A C 1
ATOM 847 O O . ARG A 1 109 ? 16.901 -4.149 -15.978 1.00 88.06 109 ARG A O 1
ATOM 854 N N . GLY A 1 110 ? 16.176 -2.285 -14.959 1.00 85.88 110 GLY A N 1
ATOM 855 C CA . GLY A 1 110 ? 16.203 -1.432 -16.146 1.00 85.88 110 GLY A CA 1
ATOM 856 C C . GLY A 1 110 ? 17.596 -1.290 -16.765 1.00 85.88 110 GLY A C 1
ATOM 857 O O . GLY A 1 110 ? 17.738 -1.409 -17.972 1.00 85.88 110 GLY A O 1
ATOM 858 N N . LEU A 1 111 ? 18.643 -1.128 -15.950 1.00 86.88 111 LEU A N 1
ATOM 859 C CA . LEU A 1 111 ? 20.032 -1.040 -16.427 1.00 86.88 111 LEU A CA 1
ATOM 860 C C . LEU A 1 111 ? 20.593 -2.367 -16.958 1.00 86.88 111 LEU A C 1
ATOM 862 O O . LEU A 1 111 ? 21.615 -2.365 -17.639 1.00 86.88 111 LEU A O 1
ATOM 866 N N . ALA A 1 112 ? 19.964 -3.497 -16.627 1.00 88.25 112 ALA A N 1
ATOM 867 C CA . ALA A 1 112 ? 20.318 -4.799 -17.191 1.00 88.25 112 ALA A CA 1
ATOM 868 C C . ALA A 1 112 ? 19.678 -5.039 -18.572 1.00 88.25 112 ALA A C 1
ATOM 870 O O . ALA A 1 112 ? 19.974 -6.045 -19.217 1.00 88.25 112 ALA A O 1
ATOM 871 N N . LEU A 1 113 ? 18.799 -4.136 -19.012 1.00 87.00 113 LEU A N 1
ATOM 872 C CA . LEU A 1 113 ? 18.143 -4.152 -20.315 1.00 87.00 113 LEU A CA 1
ATOM 873 C C . LEU A 1 113 ? 18.897 -3.221 -21.284 1.00 87.00 113 LEU A C 1
ATOM 875 O O . LEU A 1 113 ? 19.777 -2.468 -20.859 1.00 87.00 113 LEU A O 1
ATOM 879 N N . PRO A 1 114 ? 18.595 -3.264 -22.595 1.00 88.12 114 PRO A N 1
ATOM 880 C CA . PRO A 1 114 ? 19.187 -2.341 -23.560 1.00 88.12 114 PRO A CA 1
ATOM 881 C C . PRO A 1 114 ? 19.034 -0.860 -23.148 1.00 88.12 114 PRO A C 1
ATOM 883 O O . PRO A 1 114 ? 18.052 -0.519 -22.492 1.00 88.12 114 PRO A O 1
ATOM 886 N N . PRO A 1 115 ? 19.947 0.045 -23.549 1.00 78.38 115 PRO A N 1
ATOM 887 C CA . PRO A 1 115 ? 19.982 1.433 -23.061 1.00 78.38 115 PRO A CA 1
ATOM 888 C C . PRO A 1 115 ? 18.655 2.206 -23.157 1.00 78.38 115 PRO A C 1
ATOM 890 O O . PRO A 1 115 ? 18.326 2.978 -22.259 1.00 78.38 115 PRO A O 1
ATOM 893 N N . ASP A 1 116 ? 17.860 1.949 -24.196 1.00 86.19 116 ASP A N 1
ATOM 894 C CA . ASP A 1 116 ? 16.604 2.662 -24.454 1.00 86.19 116 ASP A CA 1
ATOM 895 C C . ASP A 1 116 ? 15.392 2.039 -23.746 1.00 86.19 116 ASP A C 1
ATOM 897 O O . ASP A 1 116 ? 14.261 2.482 -23.937 1.00 86.19 116 ASP A O 1
ATOM 901 N N . TYR A 1 117 ? 15.581 1.019 -22.902 1.00 86.44 117 TYR A N 1
ATOM 902 C CA . TYR A 1 117 ? 14.452 0.307 -22.301 1.00 86.44 117 TYR A CA 1
ATOM 903 C C . TYR A 1 117 ? 13.650 1.167 -21.316 1.00 86.44 117 TYR A C 1
ATOM 905 O O . TYR A 1 117 ? 12.451 0.946 -21.151 1.00 86.44 117 TYR A O 1
ATOM 913 N N . PHE A 1 118 ? 14.261 2.195 -20.714 1.00 88.75 118 PHE A N 1
ATOM 914 C CA . PHE A 1 118 ? 13.533 3.212 -19.943 1.00 88.75 118 PHE A CA 1
ATOM 915 C C . PHE A 1 118 ? 12.578 4.049 -20.801 1.00 88.75 118 PHE A C 1
ATOM 917 O O . PHE A 1 118 ? 11.613 4.587 -20.267 1.00 88.75 118 PHE A O 1
ATOM 924 N N . LEU A 1 119 ? 12.795 4.112 -22.117 1.00 92.00 119 LEU A N 1
ATOM 925 C CA . LEU A 1 119 ? 11.918 4.776 -23.082 1.00 92.00 119 LEU A CA 1
ATOM 926 C C . LEU A 1 119 ? 10.827 3.838 -23.628 1.00 92.00 119 LEU A C 1
ATOM 928 O O . LEU A 1 119 ? 9.997 4.269 -24.430 1.00 92.00 119 LEU A O 1
ATOM 932 N N . THR A 1 120 ? 10.794 2.571 -23.194 1.00 92.94 120 THR A N 1
ATOM 933 C CA . THR A 1 120 ? 9.750 1.613 -23.587 1.00 92.94 120 THR A CA 1
ATOM 934 C C . THR A 1 120 ? 8.388 2.141 -23.168 1.00 92.94 120 THR A C 1
ATOM 936 O O . THR A 1 120 ? 8.159 2.382 -21.983 1.00 92.94 120 THR A O 1
ATOM 939 N N . ARG A 1 121 ? 7.480 2.307 -24.134 1.00 95.50 121 ARG A N 1
ATOM 940 C CA . ARG A 1 121 ? 6.092 2.695 -23.866 1.00 95.50 121 ARG A CA 1
ATOM 941 C C . ARG A 1 121 ? 5.319 1.522 -23.279 1.00 95.50 121 ARG A C 1
ATOM 943 O O . ARG A 1 121 ? 5.294 0.441 -23.859 1.00 95.50 121 ARG A O 1
ATOM 950 N N . LEU A 1 122 ? 4.667 1.772 -22.154 1.00 94.44 122 LEU A N 1
ATOM 951 C CA . LEU A 1 122 ? 3.782 0.838 -21.475 1.00 94.44 122 LEU A CA 1
ATOM 952 C C . LEU A 1 122 ? 2.329 1.010 -21.969 1.00 94.44 122 LEU A C 1
ATOM 954 O O . LEU A 1 122 ? 2.012 2.031 -22.591 1.00 94.44 122 LEU A O 1
ATOM 958 N N . PRO A 1 123 ? 1.414 0.060 -21.680 1.00 93.69 123 PRO A N 1
ATOM 959 C CA . PRO A 1 123 ? 0.011 0.115 -22.115 1.00 93.69 123 PRO A CA 1
ATOM 960 C C . PRO A 1 123 ? -0.750 1.406 -21.781 1.00 93.69 123 PRO A C 1
ATOM 962 O O . PRO A 1 123 ? -1.678 1.777 -22.493 1.00 93.69 123 PRO A O 1
ATOM 965 N N . ASN A 1 124 ? -0.350 2.121 -20.728 1.00 92.44 124 ASN A N 1
ATOM 966 C CA . ASN A 1 124 ? -0.957 3.396 -20.337 1.00 92.44 124 ASN A CA 1
ATOM 967 C C . ASN A 1 124 ? -0.386 4.621 -21.086 1.00 92.44 124 ASN A C 1
ATOM 969 O O . ASN A 1 124 ? -0.690 5.759 -20.734 1.00 92.44 124 ASN A O 1
ATOM 973 N N . GLY A 1 125 ? 0.453 4.400 -22.102 1.00 94.31 125 GLY A N 1
ATOM 974 C CA . GLY A 1 125 ? 1.016 5.428 -22.976 1.00 94.31 125 GLY A CA 1
ATOM 975 C C . GLY A 1 125 ? 2.278 6.111 -22.448 1.00 94.31 125 GLY A C 1
ATOM 976 O O . GLY A 1 125 ? 2.972 6.753 -23.242 1.00 94.31 125 GLY A O 1
ATOM 977 N N . LYS A 1 126 ? 2.609 5.949 -21.161 1.00 94.56 126 LYS A N 1
ATOM 978 C CA . LYS A 1 126 ? 3.847 6.465 -20.562 1.00 94.56 126 LYS A CA 1
ATOM 979 C C . LYS A 1 126 ? 5.012 5.511 -20.777 1.00 94.56 126 LYS A C 1
ATOM 981 O O . LYS A 1 126 ? 4.828 4.320 -21.017 1.00 94.56 126 LYS A O 1
ATOM 986 N N . THR A 1 127 ? 6.221 6.035 -20.692 1.00 95.12 127 THR A N 1
ATOM 987 C CA . THR A 1 127 ? 7.446 5.242 -20.703 1.00 95.12 127 THR A CA 1
ATOM 988 C C . THR A 1 127 ? 7.697 4.578 -19.349 1.00 95.12 127 THR A C 1
ATOM 990 O O . THR A 1 127 ? 7.219 5.039 -18.310 1.00 95.12 127 THR A O 1
ATOM 993 N N . PHE A 1 128 ? 8.492 3.507 -19.344 1.00 92.75 128 PHE A N 1
ATOM 994 C CA . PHE A 1 128 ? 8.944 2.850 -18.116 1.00 92.75 128 PHE A CA 1
ATOM 995 C C . PHE A 1 128 ? 9.620 3.835 -17.145 1.00 92.75 128 PHE A C 1
ATOM 997 O O . PHE A 1 128 ? 9.348 3.804 -15.945 1.00 92.75 128 PHE A O 1
ATOM 1004 N N . GLY A 1 129 ? 10.452 4.745 -17.661 1.00 91.31 129 GLY A N 1
ATOM 1005 C CA . GLY A 1 129 ? 11.099 5.795 -16.876 1.00 91.31 129 GLY A CA 1
ATOM 1006 C C . GLY A 1 129 ? 10.109 6.800 -16.281 1.00 91.31 129 GLY A C 1
ATOM 1007 O O . GLY A 1 129 ? 10.206 7.111 -15.097 1.00 91.31 129 GLY A O 1
ATOM 1008 N N . GLU A 1 130 ? 9.127 7.267 -17.058 1.00 92.56 130 GLU A N 1
ATOM 1009 C CA . GLU A 1 130 ? 8.082 8.176 -16.555 1.00 92.56 130 GLU A CA 1
ATOM 1010 C C . GLU A 1 130 ? 7.256 7.533 -15.435 1.00 92.56 130 GLU A C 1
ATOM 1012 O O . GLU A 1 130 ? 6.964 8.182 -14.434 1.00 92.56 130 GLU A O 1
ATOM 1017 N N . GLU A 1 131 ? 6.910 6.252 -15.570 1.00 93.19 131 GLU A N 1
ATOM 1018 C CA . GLU A 1 131 ? 6.175 5.501 -14.547 1.00 93.19 131 GLU A CA 1
ATOM 1019 C C . GLU A 1 131 ? 7.002 5.265 -13.276 1.00 93.19 131 GLU A C 1
ATOM 1021 O O . GLU A 1 131 ? 6.480 5.367 -12.164 1.00 93.19 131 GLU A O 1
ATOM 1026 N N . ALA A 1 132 ? 8.306 5.013 -13.420 1.00 90.44 132 ALA A N 1
ATOM 1027 C CA . ALA A 1 132 ? 9.226 4.878 -12.292 1.00 90.44 132 ALA A CA 1
ATOM 1028 C C . ALA A 1 132 ? 9.417 6.190 -11.507 1.00 90.44 132 ALA A C 1
ATOM 1030 O O . ALA A 1 132 ? 9.785 6.145 -10.333 1.00 90.44 132 ALA A O 1
ATOM 1031 N N . LEU A 1 133 ? 9.162 7.339 -12.141 1.00 88.62 133 LEU A N 1
ATOM 1032 C CA . LEU A 1 133 ? 9.349 8.677 -11.576 1.00 88.62 133 LEU A CA 1
ATOM 1033 C C . LEU A 1 133 ? 8.047 9.337 -11.099 1.00 88.62 133 LEU A C 1
ATOM 1035 O O . LEU A 1 133 ? 8.077 10.495 -10.682 1.00 88.62 133 LEU A O 1
ATOM 1039 N N . ILE A 1 134 ? 6.907 8.635 -11.131 1.00 87.81 134 ILE A N 1
ATOM 1040 C CA . ILE A 1 134 ? 5.647 9.200 -10.632 1.00 87.81 134 ILE A CA 1
ATOM 1041 C C . ILE A 1 134 ? 5.806 9.599 -9.153 1.00 87.81 134 ILE A C 1
ATOM 1043 O O . ILE A 1 134 ? 6.163 8.749 -8.328 1.00 87.81 134 ILE A O 1
ATOM 1047 N N . PRO A 1 135 ? 5.490 10.857 -8.784 1.00 83.69 135 PRO A N 1
ATOM 1048 C CA . PRO A 1 135 ? 5.603 11.315 -7.407 1.00 83.69 135 PRO A CA 1
ATOM 1049 C C . PRO A 1 135 ? 4.781 10.485 -6.415 1.00 83.69 135 PRO A C 1
ATOM 1051 O O . PRO A 1 135 ? 3.701 9.958 -6.719 1.00 83.69 135 PRO A O 1
ATOM 1054 N N . THR A 1 136 ? 5.282 10.411 -5.180 1.00 82.25 136 THR A N 1
ATOM 1055 C CA . THR A 1 136 ? 4.564 9.767 -4.074 1.00 82.25 136 THR A CA 1
ATOM 1056 C C . THR A 1 136 ? 3.281 10.535 -3.777 1.00 82.25 136 THR A C 1
ATOM 1058 O O . THR A 1 136 ? 3.295 11.750 -3.597 1.00 82.25 136 THR A O 1
ATOM 1061 N N . ARG A 1 137 ? 2.164 9.811 -3.698 1.00 86.06 137 ARG A N 1
ATOM 1062 C CA . ARG A 1 137 ? 0.878 10.373 -3.284 1.00 86.06 137 ARG A CA 1
ATOM 1063 C C . ARG A 1 137 ? 0.885 10.631 -1.778 1.00 86.06 137 ARG A C 1
ATOM 1065 O O . ARG A 1 137 ? 1.091 9.691 -1.014 1.00 86.06 137 ARG A O 1
ATOM 1072 N N . SER A 1 138 ? 0.605 11.861 -1.352 1.00 83.62 138 SER A N 1
ATOM 1073 C CA . SER A 1 138 ? 0.316 12.149 0.059 1.00 83.62 138 SER A CA 1
ATOM 1074 C C . SER A 1 138 ? -1.036 11.559 0.469 1.00 83.62 138 SER A C 1
ATOM 1076 O O . SER A 1 138 ? -1.998 11.623 -0.294 1.00 83.62 138 SER A O 1
ATOM 1078 N N . TYR A 1 139 ? -1.112 11.009 1.685 1.00 84.38 139 TYR A N 1
ATOM 1079 C CA . TYR A 1 139 ? -2.349 10.506 2.303 1.00 84.38 139 TYR A CA 1
ATOM 1080 C C . TYR A 1 139 ? -2.775 11.327 3.523 1.00 84.38 139 TYR A C 1
ATOM 1082 O O . TYR A 1 139 ? -3.697 10.936 4.236 1.00 84.38 139 TYR A O 1
ATOM 1090 N N . VAL A 1 140 ? -2.149 12.485 3.762 1.00 81.75 140 VAL A N 1
ATOM 1091 C CA . VAL A 1 140 ? -2.474 13.342 4.914 1.00 81.75 140 VAL A CA 1
ATOM 1092 C C . VAL A 1 140 ? -3.944 13.759 4.880 1.00 81.75 140 VAL A C 1
ATOM 1094 O O . VAL A 1 140 ? -4.672 13.516 5.838 1.00 81.75 140 VAL A O 1
ATOM 1097 N N . ARG A 1 141 ? -4.420 14.247 3.724 1.00 83.38 141 ARG A N 1
ATOM 1098 C CA . ARG A 1 141 ? -5.829 14.633 3.535 1.00 83.38 141 ARG A CA 1
ATOM 1099 C C . ARG A 1 141 ? -6.816 13.482 3.735 1.00 83.38 141 ARG A C 1
ATOM 1101 O O . ARG A 1 141 ? -7.943 13.723 4.155 1.00 83.38 141 ARG A O 1
ATOM 1108 N N . LEU A 1 142 ? -6.419 12.245 3.421 1.00 87.81 142 LEU A N 1
ATOM 1109 C CA . LEU A 1 142 ? -7.261 11.074 3.670 1.00 87.81 142 LEU A CA 1
ATOM 1110 C C . LEU A 1 142 ? -7.458 10.881 5.174 1.00 87.81 142 LEU A C 1
ATOM 1112 O O . LEU A 1 142 ? -8.589 10.759 5.634 1.00 87.81 142 LEU A O 1
ATOM 1116 N N . VAL A 1 143 ? -6.363 10.863 5.932 1.00 85.69 143 VAL A N 1
ATOM 1117 C CA . VAL A 1 143 ? -6.412 10.627 7.377 1.00 85.69 143 VAL A CA 1
ATOM 1118 C C . VAL A 1 143 ? -7.119 11.776 8.094 1.00 85.69 143 VAL A C 1
ATOM 1120 O O . VAL A 1 143 ? -7.992 11.507 8.912 1.00 85.69 143 VAL A O 1
ATOM 1123 N N . GLU A 1 144 ? -6.831 13.032 7.740 1.00 81.88 144 GLU A N 1
ATOM 1124 C CA . GLU A 1 144 ? -7.547 14.200 8.274 1.00 81.88 144 GLU A CA 1
ATOM 1125 C C . GLU A 1 144 ? -9.059 14.075 8.055 1.00 81.88 144 GLU A C 1
ATOM 1127 O O . GLU A 1 144 ? -9.825 14.209 9.003 1.00 81.88 144 GLU A O 1
ATOM 1132 N N . ALA A 1 145 ? -9.499 13.728 6.841 1.00 86.25 145 ALA A N 1
ATOM 1133 C CA . ALA A 1 145 ? -10.921 13.566 6.549 1.00 86.25 145 ALA A CA 1
ATOM 1134 C C . ALA A 1 145 ? -11.576 12.446 7.374 1.00 86.25 145 ALA A C 1
ATOM 1136 O O . ALA A 1 145 ? -12.712 12.601 7.822 1.00 86.25 145 ALA A O 1
ATOM 1137 N N . LEU A 1 146 ? -10.882 11.321 7.581 1.00 88.94 146 LEU A N 1
ATOM 1138 C CA . LEU A 1 146 ? -11.386 10.213 8.399 1.00 88.94 146 LEU A CA 1
ATOM 1139 C C . LEU A 1 146 ? -11.508 10.605 9.879 1.00 88.94 146 LEU A C 1
ATOM 1141 O O . LEU A 1 146 ? -12.514 10.276 10.512 1.00 88.94 146 LEU A O 1
ATOM 1145 N N . LEU A 1 147 ? -10.520 11.330 10.409 1.00 85.69 147 LEU A N 1
ATOM 1146 C CA . LEU A 1 147 ? -10.526 11.828 11.786 1.00 85.69 147 LEU A CA 1
ATOM 1147 C C . LEU A 1 147 ? -11.609 12.894 11.998 1.00 85.69 147 LEU A C 1
ATOM 1149 O O . LEU A 1 147 ? -12.387 12.776 12.942 1.00 85.69 147 LEU A O 1
ATOM 1153 N N . ASP A 1 148 ? -11.717 13.874 11.095 1.00 84.38 148 ASP A N 1
ATOM 1154 C CA . ASP A 1 148 ? -12.747 14.926 11.119 1.00 84.38 148 ASP A CA 1
ATOM 1155 C C . ASP A 1 148 ? -14.154 14.319 11.064 1.00 84.38 148 ASP A C 1
ATOM 1157 O O . ASP A 1 148 ? -15.082 14.761 11.743 1.00 84.38 148 ASP A O 1
ATOM 1161 N N . ALA A 1 149 ? -14.317 13.262 10.268 1.00 89.38 149 ALA A N 1
ATOM 1162 C CA . ALA A 1 149 ? -15.566 12.532 10.177 1.00 89.38 149 ALA A CA 1
ATOM 1163 C C . ALA A 1 149 ? -15.818 11.617 11.381 1.00 89.38 149 ALA A C 1
ATOM 1165 O O . ALA A 1 149 ? -16.872 10.992 11.399 1.00 89.38 149 ALA A O 1
ATOM 1166 N N . GLY A 1 150 ? -14.911 11.501 12.355 1.00 88.31 150 GLY A N 1
ATOM 1167 C CA . GLY A 1 150 ? -15.070 10.644 13.531 1.00 88.31 150 GLY A CA 1
ATOM 1168 C C . GLY A 1 150 ? -15.148 9.152 13.197 1.00 88.31 150 GLY A C 1
ATOM 1169 O O . GLY A 1 150 ? -15.878 8.420 13.864 1.00 88.31 150 GLY A O 1
ATOM 1170 N N . VAL A 1 151 ? -14.462 8.712 12.138 1.00 92.56 151 VAL A N 1
ATOM 1171 C CA . VAL A 1 151 ? -14.343 7.289 11.794 1.00 92.56 151 VAL A CA 1
ATOM 1172 C C . VAL A 1 151 ? -13.528 6.587 12.875 1.00 92.56 151 VAL A C 1
ATOM 1174 O O . VAL A 1 151 ? -12.429 7.029 13.219 1.00 92.56 151 VAL A O 1
ATOM 1177 N N . GLN A 1 152 ? -14.032 5.469 13.395 1.00 92.31 152 GLN A N 1
ATOM 1178 C CA . GLN A 1 152 ? -13.257 4.659 14.328 1.00 92.31 152 GLN A CA 1
ATOM 1179 C C . GLN A 1 152 ? -12.137 3.909 13.591 1.00 92.31 152 GLN A C 1
ATOM 1181 O O . GLN A 1 152 ? -12.362 2.907 12.917 1.00 92.31 152 GLN A O 1
ATOM 1186 N N . ILE A 1 153 ? -10.905 4.388 13.759 1.00 91.25 153 ILE A N 1
ATOM 1187 C CA . ILE A 1 153 ? -9.691 3.769 13.222 1.00 91.25 153 ILE A CA 1
ATOM 1188 C C . ILE A 1 153 ? -9.004 2.970 14.330 1.00 91.25 153 ILE A C 1
ATOM 1190 O O . ILE A 1 153 ? -8.853 3.448 15.455 1.00 91.25 153 ILE A O 1
ATOM 1194 N N . HIS A 1 154 ? -8.574 1.750 14.018 1.00 92.06 154 HIS A N 1
ATOM 1195 C CA . HIS A 1 154 ? -7.766 0.931 14.922 1.00 92.06 154 HIS A CA 1
ATOM 1196 C C . HIS A 1 154 ? -6.278 0.972 14.608 1.00 92.06 154 HIS A C 1
ATOM 1198 O O . HIS A 1 154 ? -5.460 0.791 15.511 1.00 92.06 154 HIS A O 1
ATOM 1204 N N . LYS A 1 155 ? -5.926 1.162 13.333 1.00 89.31 155 LYS A N 1
ATOM 1205 C CA . LYS A 1 155 ? -4.540 1.269 12.884 1.00 89.31 155 LYS A CA 1
ATOM 1206 C C . LYS A 1 155 ? -4.467 1.945 11.522 1.00 89.31 155 LYS A C 1
ATOM 1208 O O . LYS A 1 155 ? -5.354 1.775 10.691 1.00 89.31 155 LYS A O 1
ATOM 1213 N N . ILE A 1 156 ? -3.372 2.648 11.277 1.00 88.69 156 ILE A N 1
ATOM 1214 C CA . ILE A 1 156 ? -2.959 3.081 9.942 1.00 88.69 156 ILE A CA 1
ATOM 1215 C C . ILE A 1 156 ? -1.577 2.521 9.645 1.00 88.69 156 ILE A C 1
ATOM 1217 O O . ILE A 1 156 ? -0.779 2.295 10.556 1.00 88.69 156 ILE A O 1
ATOM 1221 N N . LEU A 1 157 ? -1.299 2.265 8.374 1.00 87.06 157 LEU A N 1
ATOM 1222 C CA . LEU A 1 157 ? -0.027 1.699 7.955 1.00 87.06 157 LEU A CA 1
ATOM 1223 C C . LEU A 1 157 ? 0.332 2.202 6.553 1.00 87.06 157 LEU A C 1
ATOM 1225 O O . LEU A 1 157 ? -0.388 1.901 5.602 1.00 87.06 157 LEU A O 1
ATOM 1229 N N . PRO A 1 158 ? 1.458 2.910 6.379 1.00 85.50 158 PRO A N 1
ATOM 1230 C CA . PRO A 1 158 ? 1.969 3.217 5.050 1.00 85.50 158 PRO A CA 1
ATOM 1231 C C . PRO A 1 158 ? 2.302 1.928 4.292 1.00 85.50 158 PRO A C 1
ATOM 1233 O O . PRO A 1 158 ? 3.027 1.078 4.818 1.00 85.50 158 PRO A O 1
ATOM 1236 N N . GLY A 1 159 ? 1.844 1.810 3.044 1.00 83.75 159 GLY A N 1
ATOM 1237 C CA . GLY A 1 159 ? 2.123 0.660 2.171 1.00 83.75 159 GLY A CA 1
ATOM 1238 C C . GLY A 1 159 ? 3.530 0.645 1.566 1.00 83.75 159 GLY A C 1
ATOM 1239 O O . GLY A 1 159 ? 3.828 -0.134 0.668 1.00 83.75 159 GLY A O 1
ATOM 1240 N N . THR A 1 160 ? 4.406 1.530 2.034 1.00 74.44 160 THR A N 1
ATOM 1241 C CA . THR A 1 160 ? 5.779 1.702 1.566 1.00 74.44 160 THR A CA 1
ATOM 1242 C C . THR A 1 160 ? 6.767 0.810 2.333 1.00 74.44 160 THR A C 1
ATOM 1244 O O . THR A 1 160 ? 6.719 0.749 3.559 1.00 74.44 160 THR A O 1
ATOM 1247 N N . GLY A 1 161 ? 7.696 0.152 1.626 1.00 73.62 161 GLY A N 1
ATOM 1248 C CA . GLY A 1 161 ? 8.725 -0.730 2.208 1.00 73.62 161 GLY A CA 1
ATOM 1249 C C . GLY A 1 161 ? 8.172 -2.100 2.631 1.00 73.62 161 GLY A C 1
ATOM 1250 O O . GLY A 1 161 ? 7.086 -2.174 3.184 1.00 73.62 161 GLY A O 1
ATOM 1251 N N . GLY A 1 162 ? 8.876 -3.200 2.343 1.00 79.06 162 GLY A N 1
ATOM 1252 C CA . GLY A 1 162 ? 8.413 -4.563 2.679 1.00 79.06 162 GLY A CA 1
ATOM 1253 C C . GLY A 1 162 ? 7.165 -5.040 1.917 1.00 79.06 162 GLY A C 1
ATOM 1254 O O . GLY A 1 162 ? 6.565 -6.041 2.285 1.00 79.06 162 GLY A O 1
ATOM 1255 N N . GLY A 1 163 ? 6.745 -4.313 0.880 1.00 88.25 163 GLY A N 1
ATOM 1256 C CA . GLY A 1 163 ? 5.593 -4.632 0.042 1.00 88.25 163 GLY A CA 1
ATOM 1257 C C . GLY A 1 163 ? 4.300 -4.983 0.787 1.00 88.25 163 GLY A C 1
ATOM 1258 O O . GLY A 1 163 ? 3.955 -4.378 1.801 1.00 88.25 163 GLY A O 1
ATOM 1259 N N . VAL A 1 164 ? 3.562 -5.958 0.261 1.00 92.88 164 VAL A N 1
ATOM 1260 C CA . VAL A 1 164 ? 2.310 -6.469 0.837 1.00 92.88 164 VAL A CA 1
ATOM 1261 C C . VAL A 1 164 ? 2.563 -7.207 2.155 1.00 92.88 164 VAL A C 1
ATOM 1263 O O . VAL A 1 164 ? 1.724 -7.160 3.055 1.00 92.88 164 VAL A O 1
ATOM 1266 N N . SER A 1 165 ? 3.732 -7.835 2.326 1.00 91.06 165 SER A N 1
ATOM 1267 C CA . SER A 1 165 ? 4.057 -8.559 3.562 1.00 91.06 165 SER A CA 1
ATOM 1268 C C . SER A 1 165 ? 4.103 -7.643 4.792 1.00 91.06 165 SER A C 1
ATOM 1270 O O . SER A 1 165 ? 3.757 -8.070 5.896 1.00 91.06 165 SER A O 1
ATOM 1272 N N . LYS A 1 166 ? 4.392 -6.345 4.598 1.00 89.50 166 LYS A N 1
ATOM 1273 C CA . LYS A 1 166 ? 4.360 -5.317 5.651 1.00 89.50 166 LYS A CA 1
ATOM 1274 C C . LYS A 1 166 ? 3.024 -5.224 6.393 1.00 89.50 166 LYS A C 1
ATOM 1276 O O . LYS A 1 166 ? 3.021 -4.783 7.540 1.00 89.50 166 LYS A O 1
ATOM 1281 N N . ILE A 1 167 ? 1.904 -5.654 5.805 1.00 92.56 167 ILE A N 1
ATOM 1282 C CA . ILE A 1 167 ? 0.598 -5.682 6.487 1.00 92.56 167 ILE A CA 1
ATOM 1283 C C . ILE A 1 167 ? 0.694 -6.435 7.832 1.00 92.56 167 ILE A C 1
ATOM 1285 O O . ILE A 1 167 ? 0.126 -5.980 8.827 1.00 92.56 167 ILE A O 1
ATOM 1289 N N . ALA A 1 168 ? 1.511 -7.495 7.914 1.00 92.19 168 ALA A N 1
ATOM 1290 C CA . ALA A 1 168 ? 1.775 -8.266 9.133 1.00 92.19 168 ALA A CA 1
ATOM 1291 C C . ALA A 1 168 ? 2.770 -7.597 10.117 1.00 92.19 168 ALA A C 1
ATOM 1293 O O . ALA A 1 168 ? 3.608 -8.247 10.750 1.00 92.19 168 ALA A O 1
ATOM 1294 N N . VAL A 1 169 ? 2.690 -6.272 10.276 1.00 83.75 169 VAL A N 1
ATOM 1295 C CA . VAL A 1 169 ? 3.577 -5.484 11.155 1.00 83.75 169 VAL A CA 1
ATOM 1296 C C . VAL A 1 169 ? 3.298 -5.687 12.651 1.00 83.75 169 VAL A C 1
ATOM 1298 O O . VAL A 1 169 ? 4.181 -5.476 13.478 1.00 83.75 169 VAL A O 1
ATOM 1301 N N . ASP A 1 170 ? 2.080 -6.084 13.032 1.00 88.69 170 ASP A N 1
ATOM 1302 C CA . ASP A 1 170 ? 1.766 -6.391 14.434 1.00 88.69 170 ASP A CA 1
ATOM 1303 C C . ASP A 1 170 ? 2.515 -7.643 14.903 1.00 88.69 170 ASP A C 1
ATOM 1305 O O . ASP A 1 170 ? 2.602 -8.609 14.152 1.00 88.69 170 ASP A O 1
ATOM 1309 N N . ARG A 1 171 ? 3.028 -7.634 16.139 1.00 88.12 171 ARG A N 1
ATOM 1310 C CA . ARG A 1 171 ? 3.711 -8.785 16.753 1.00 88.12 171 ARG A CA 1
ATOM 1311 C C . ARG A 1 171 ? 2.751 -9.877 17.223 1.00 88.12 171 ARG A C 1
ATOM 1313 O O . ARG A 1 171 ? 3.191 -10.994 17.473 1.00 88.12 171 ARG A O 1
ATOM 1320 N N . ARG A 1 172 ? 1.467 -9.557 17.388 1.00 92.12 172 ARG A N 1
ATOM 1321 C CA . ARG A 1 172 ? 0.435 -10.531 17.751 1.00 92.12 172 ARG A CA 1
ATOM 1322 C C . ARG A 1 172 ? 0.198 -11.520 16.612 1.00 92.12 172 ARG A C 1
ATOM 1324 O O . ARG A 1 172 ? 0.421 -11.211 15.441 1.00 92.12 172 ARG A O 1
ATOM 1331 N N . ALA A 1 173 ? -0.282 -12.702 16.983 1.00 93.50 173 ALA A N 1
ATOM 1332 C CA . ALA A 1 173 ? -0.661 -13.759 16.059 1.00 93.50 173 ALA A CA 1
ATOM 1333 C C . ALA A 1 173 ? -1.980 -13.386 15.362 1.00 93.50 173 ALA A C 1
ATOM 1335 O O . ALA A 1 173 ? -3.071 -13.678 15.850 1.00 93.50 173 ALA A O 1
ATOM 1336 N N . PHE A 1 174 ? -1.850 -12.672 14.245 1.00 96.38 174 PHE A N 1
ATOM 1337 C CA . PHE A 1 174 ? -2.950 -12.349 13.350 1.00 96.38 174 PHE A CA 1
ATOM 1338 C C . PHE A 1 174 ? -2.624 -12.797 11.935 1.00 96.38 174 PHE A C 1
ATOM 1340 O O . PHE A 1 174 ? -1.582 -12.435 11.382 1.00 96.38 174 PHE A O 1
ATOM 1347 N N . THR A 1 175 ? -3.565 -13.510 11.327 1.00 97.62 175 THR A N 1
ATOM 1348 C CA . THR A 1 175 ? -3.534 -13.786 9.896 1.00 97.62 175 THR A CA 1
ATOM 1349 C C . THR A 1 175 ? -4.259 -12.662 9.167 1.00 97.62 175 THR A C 1
ATOM 1351 O O . THR A 1 175 ? -5.424 -12.373 9.428 1.00 97.62 175 THR A O 1
ATOM 1354 N N . TYR A 1 176 ? -3.571 -12.012 8.237 1.00 97.88 176 TYR A N 1
ATOM 1355 C CA . TYR A 1 176 ? -4.129 -10.944 7.417 1.00 97.88 176 TYR A CA 1
ATOM 1356 C C . TYR A 1 176 ? -4.561 -11.549 6.089 1.00 97.88 176 TYR A C 1
ATOM 1358 O O . TYR A 1 176 ? -3.726 -11.834 5.228 1.00 97.88 176 TYR A O 1
ATOM 1366 N N . ARG A 1 177 ? -5.863 -11.792 5.934 1.00 98.25 177 ARG A N 1
ATOM 1367 C CA . ARG A 1 177 ? -6.412 -12.385 4.716 1.00 98.25 177 ARG A CA 1
ATOM 1368 C C . ARG A 1 177 ? -6.796 -11.286 3.745 1.00 98.25 177 ARG A C 1
ATOM 1370 O O . ARG A 1 177 ? -7.733 -10.532 4.000 1.00 98.25 177 ARG A O 1
ATOM 1377 N N . ILE A 1 178 ? -6.075 -11.220 2.637 1.00 98.31 178 ILE A N 1
ATOM 1378 C CA . ILE A 1 178 ? -6.342 -10.316 1.526 1.00 98.31 178 ILE A CA 1
ATOM 1379 C C . ILE A 1 178 ? -7.109 -11.108 0.475 1.00 98.31 178 ILE A C 1
ATOM 1381 O O . ILE A 1 178 ? -6.549 -12.029 -0.113 1.00 98.31 178 ILE A O 1
ATOM 1385 N N . HIS A 1 179 ? -8.378 -10.764 0.272 1.00 97.50 179 HIS A N 1
ATOM 1386 C CA . HIS A 1 179 ? -9.284 -11.448 -0.661 1.00 97.50 179 HIS A CA 1
ATOM 1387 C C . HIS A 1 179 ? -9.568 -10.626 -1.922 1.00 97.50 179 HIS A C 1
ATOM 1389 O O . HIS A 1 179 ? -9.939 -11.170 -2.958 1.00 97.50 179 HIS A O 1
ATOM 1395 N N . THR A 1 180 ? -9.372 -9.310 -1.848 1.00 97.25 180 THR A N 1
ATOM 1396 C CA . THR A 1 180 ? -9.580 -8.371 -2.951 1.00 97.25 180 THR A CA 1
ATOM 1397 C C . THR A 1 180 ? -8.342 -7.502 -3.080 1.00 97.25 180 THR A C 1
ATOM 1399 O O . THR A 1 180 ? -7.693 -7.196 -2.082 1.00 97.25 180 THR A O 1
ATOM 1402 N N . TRP A 1 181 ? -8.019 -7.061 -4.292 1.00 96.88 181 TRP A N 1
ATOM 1403 C CA . TRP A 1 181 ? -6.933 -6.112 -4.498 1.00 96.88 181 TRP A CA 1
ATOM 1404 C C . TRP A 1 181 ? -7.338 -4.943 -5.381 1.00 96.88 181 TRP A C 1
ATOM 1406 O O . TRP A 1 181 ? -8.338 -4.991 -6.097 1.00 96.88 181 TRP A O 1
ATOM 1416 N N . VAL A 1 182 ? -6.552 -3.876 -5.290 1.00 96.06 182 VAL A N 1
ATOM 1417 C CA . VAL A 1 182 ? -6.657 -2.716 -6.175 1.00 96.06 182 VAL A CA 1
ATOM 1418 C C . VAL A 1 182 ? -6.014 -3.025 -7.526 1.00 96.06 182 VAL A C 1
ATOM 1420 O O . VAL A 1 182 ? -5.275 -3.999 -7.674 1.00 96.06 182 VAL A O 1
ATOM 1423 N N . GLU A 1 183 ? -6.268 -2.172 -8.514 1.00 94.56 183 GLU A N 1
ATOM 1424 C CA . GLU A 1 183 ? -5.567 -2.250 -9.792 1.00 94.56 183 GLU A CA 1
ATOM 1425 C C . GLU A 1 183 ? -4.055 -2.081 -9.584 1.00 94.56 183 GLU A C 1
ATOM 1427 O O . GLU A 1 183 ? -3.601 -1.120 -8.959 1.00 94.56 183 GLU A O 1
ATOM 1432 N N . VAL A 1 184 ? -3.277 -3.038 -10.092 1.00 95.38 184 VAL A N 1
ATOM 1433 C CA . VAL A 1 184 ? -1.816 -3.039 -9.972 1.00 95.38 184 VAL A CA 1
ATOM 1434 C C . VAL A 1 184 ? -1.234 -2.072 -11.010 1.00 95.38 184 VAL A C 1
ATOM 1436 O O . VAL A 1 184 ? -1.455 -2.295 -12.201 1.00 95.38 184 VAL A O 1
ATOM 1439 N N . PRO A 1 185 ? -0.457 -1.045 -10.609 1.00 94.69 185 PRO A N 1
ATOM 1440 C CA . PRO A 1 185 ? 0.169 -0.110 -11.540 1.00 94.69 185 PRO A CA 1
ATOM 1441 C C . PRO A 1 185 ? 0.957 -0.789 -12.665 1.00 94.69 185 PRO A C 1
ATOM 1443 O O . PRO A 1 185 ? 1.693 -1.752 -12.428 1.00 94.69 185 PRO A O 1
ATOM 1446 N N . THR A 1 186 ? 0.869 -0.233 -13.876 1.00 94.56 186 THR A N 1
ATOM 1447 C CA . THR A 1 186 ? 1.507 -0.760 -15.095 1.00 94.56 186 THR A CA 1
ATOM 1448 C C . THR A 1 186 ? 3.004 -0.998 -14.923 1.00 94.56 186 THR A C 1
ATOM 1450 O O . THR A 1 186 ? 3.532 -1.989 -15.420 1.00 94.56 186 THR A O 1
ATOM 1453 N N . LEU A 1 187 ? 3.683 -0.130 -14.162 1.00 94.56 187 LEU A N 1
ATOM 1454 C CA . LEU A 1 187 ? 5.089 -0.296 -13.795 1.00 94.56 187 LEU A CA 1
ATOM 1455 C C . LEU A 1 187 ? 5.378 -1.693 -13.237 1.00 94.56 187 LEU A C 1
ATOM 1457 O O . LEU A 1 187 ? 6.342 -2.343 -13.626 1.00 94.56 187 LEU A O 1
ATOM 1461 N N . PHE A 1 188 ? 4.551 -2.159 -12.306 1.00 94.75 188 PHE A N 1
ATOM 1462 C CA . PHE A 1 188 ? 4.761 -3.427 -11.623 1.00 94.75 188 PHE A CA 1
ATOM 1463 C C . PHE A 1 188 ? 4.437 -4.624 -12.515 1.00 94.75 188 PHE A C 1
ATOM 1465 O O . PHE A 1 188 ? 5.133 -5.636 -12.446 1.00 94.75 188 PHE A O 1
ATOM 1472 N N . GLN A 1 189 ? 3.433 -4.491 -13.384 1.00 94.31 189 GLN A N 1
ATOM 1473 C CA . GLN A 1 189 ? 3.128 -5.493 -14.405 1.00 94.31 189 GLN A CA 1
ATOM 1474 C C . GLN A 1 189 ? 4.314 -5.650 -15.366 1.00 94.31 189 GLN A C 1
ATOM 1476 O O . GLN A 1 189 ? 4.807 -6.757 -15.563 1.00 94.31 189 GLN A O 1
ATOM 1481 N N . PHE A 1 190 ? 4.877 -4.536 -15.838 1.00 94.50 190 PHE A N 1
ATOM 1482 C CA . PHE A 1 190 ? 6.073 -4.541 -16.677 1.00 94.50 190 PHE A CA 1
ATOM 1483 C C . PHE A 1 190 ? 7.284 -5.166 -15.972 1.00 94.50 190 PHE A C 1
ATOM 1485 O O . PHE A 1 190 ? 8.017 -5.955 -16.563 1.00 94.50 190 PHE A O 1
ATOM 1492 N N . MET A 1 191 ? 7.471 -4.896 -14.674 1.00 94.88 191 MET A N 1
ATOM 1493 C CA . MET A 1 191 ? 8.520 -5.551 -13.882 1.00 94.88 191 MET A CA 1
ATOM 1494 C C . MET A 1 191 ? 8.373 -7.085 -13.880 1.00 94.88 191 MET A C 1
ATOM 1496 O O . MET A 1 191 ? 9.382 -7.794 -13.921 1.00 94.88 191 MET A O 1
ATOM 1500 N N . ARG A 1 192 ? 7.141 -7.616 -13.871 1.00 94.81 192 ARG A N 1
ATOM 1501 C CA . ARG A 1 192 ? 6.886 -9.064 -13.991 1.00 94.81 192 ARG A CA 1
ATOM 1502 C C . ARG A 1 192 ? 7.250 -9.585 -15.378 1.00 94.81 192 ARG A C 1
ATOM 1504 O O . ARG A 1 192 ? 7.871 -10.643 -15.465 1.00 94.81 192 ARG A O 1
ATOM 1511 N N . GLU A 1 193 ? 6.913 -8.846 -16.434 1.00 93.19 193 GLU A N 1
ATOM 1512 C CA . GLU A 1 193 ? 7.229 -9.208 -17.824 1.00 93.19 193 GLU A CA 1
ATOM 1513 C C . GLU A 1 193 ? 8.739 -9.328 -18.062 1.00 93.19 193 GLU A C 1
ATOM 1515 O O . GLU A 1 193 ? 9.192 -10.272 -18.705 1.00 93.19 193 GLU A O 1
ATOM 1520 N N . ILE A 1 194 ? 9.538 -8.440 -17.464 1.00 92.00 194 ILE A N 1
ATOM 1521 C CA . ILE A 1 194 ? 11.009 -8.486 -17.551 1.00 92.00 194 ILE A CA 1
ATOM 1522 C C . ILE A 1 194 ? 11.653 -9.471 -16.553 1.00 92.00 194 ILE A C 1
ATOM 1524 O O . ILE A 1 194 ? 12.867 -9.445 -16.332 1.00 92.00 194 ILE A O 1
ATOM 1528 N N . GLY A 1 195 ? 10.853 -10.344 -15.931 1.00 92.81 195 GLY A N 1
ATOM 1529 C CA . GLY A 1 195 ? 11.330 -11.490 -15.157 1.00 92.81 195 GLY A CA 1
ATOM 1530 C C . GLY A 1 195 ? 11.510 -11.267 -13.653 1.00 92.81 195 GLY A C 1
ATOM 1531 O O . GLY A 1 195 ? 12.162 -12.085 -13.002 1.00 92.81 195 GLY A O 1
ATOM 1532 N N . VAL A 1 196 ? 10.960 -10.200 -13.060 1.00 93.69 196 VAL A N 1
ATOM 1533 C CA . VAL A 1 196 ? 10.893 -10.091 -11.589 1.00 93.69 196 VAL A CA 1
ATOM 1534 C C . VAL A 1 196 ? 9.838 -11.056 -11.063 1.00 93.69 196 VAL A C 1
ATOM 1536 O O . VAL A 1 196 ? 8.728 -11.115 -11.592 1.00 93.69 196 VAL A O 1
ATOM 1539 N N . THR A 1 197 ? 10.171 -11.849 -10.042 1.00 94.00 197 THR A N 1
ATOM 1540 C CA . THR A 1 197 ? 9.249 -12.861 -9.510 1.00 94.00 197 THR A CA 1
ATOM 1541 C C . THR A 1 197 ? 8.086 -12.213 -8.759 1.00 94.00 197 THR A C 1
ATOM 1543 O O . THR A 1 197 ? 8.204 -11.102 -8.247 1.00 94.00 197 THR A O 1
ATOM 1546 N N . LEU A 1 198 ? 6.948 -12.907 -8.664 1.00 94.12 198 LEU A N 1
ATOM 1547 C CA . LEU A 1 198 ? 5.804 -12.392 -7.913 1.00 94.12 198 LEU A CA 1
ATOM 1548 C C . LEU A 1 198 ? 6.149 -12.238 -6.427 1.00 94.12 198 LEU A C 1
ATOM 1550 O O . LEU A 1 198 ? 5.732 -11.273 -5.802 1.00 94.12 198 LEU A O 1
ATOM 1554 N N . MET A 1 199 ? 6.955 -13.149 -5.879 1.00 92.25 199 MET A N 1
ATOM 1555 C CA . MET A 1 199 ? 7.415 -13.058 -4.496 1.00 92.25 199 MET A CA 1
ATOM 1556 C C . MET A 1 199 ? 8.269 -11.803 -4.269 1.00 92.25 199 MET A C 1
ATOM 1558 O O . MET A 1 199 ? 8.006 -11.059 -3.327 1.00 92.25 199 MET A O 1
ATOM 1562 N N . ASP A 1 200 ? 9.229 -11.510 -5.157 1.00 90.31 200 ASP A N 1
ATOM 1563 C CA . ASP A 1 200 ? 10.026 -10.274 -5.075 1.00 90.31 200 ASP A CA 1
ATOM 1564 C C . ASP A 1 200 ? 9.124 -9.038 -5.151 1.00 90.31 200 ASP A C 1
ATOM 1566 O O . ASP A 1 200 ? 9.289 -8.081 -4.398 1.00 90.31 200 ASP A O 1
ATOM 1570 N N . CYS A 1 201 ? 8.135 -9.070 -6.042 1.00 92.62 201 CYS A N 1
ATOM 1571 C CA . CYS A 1 201 ? 7.147 -8.017 -6.194 1.00 92.62 201 CYS A CA 1
ATOM 1572 C C . CYS A 1 201 ? 6.328 -7.784 -4.915 1.00 92.62 201 CYS A C 1
ATOM 1574 O O . CYS A 1 201 ? 6.278 -6.653 -4.433 1.00 92.62 201 CYS A O 1
ATOM 1576 N N . LEU A 1 202 ? 5.739 -8.835 -4.340 1.00 93.38 202 LEU A N 1
ATOM 1577 C CA . LEU A 1 202 ? 4.889 -8.758 -3.147 1.00 93.38 202 LEU A CA 1
ATOM 1578 C C . LEU A 1 202 ? 5.668 -8.425 -1.867 1.00 93.38 202 LEU A C 1
ATOM 1580 O O . LEU A 1 202 ? 5.071 -7.952 -0.905 1.00 93.38 202 LEU A O 1
ATOM 1584 N N . THR A 1 203 ? 6.984 -8.639 -1.842 1.00 90.38 203 THR A N 1
ATOM 1585 C CA . THR A 1 203 ? 7.852 -8.320 -0.691 1.00 90.38 203 THR A CA 1
ATOM 1586 C C . THR A 1 203 ? 8.631 -7.012 -0.856 1.00 90.38 203 THR A C 1
ATOM 1588 O O . THR A 1 203 ? 9.167 -6.485 0.118 1.00 90.38 203 THR A O 1
ATOM 1591 N N . THR A 1 204 ? 8.667 -6.438 -2.064 1.00 87.81 204 THR A N 1
ATOM 1592 C CA . THR A 1 204 ? 9.393 -5.188 -2.348 1.00 87.81 204 THR A CA 1
ATOM 1593 C C . THR A 1 204 ? 8.457 -4.019 -2.633 1.00 87.81 204 THR A C 1
ATOM 1595 O O . THR A 1 204 ? 8.636 -2.931 -2.081 1.00 87.81 204 THR A O 1
ATOM 1598 N N . PHE A 1 205 ? 7.478 -4.212 -3.517 1.00 92.25 205 PHE A N 1
ATOM 1599 C CA . PHE A 1 205 ? 6.617 -3.144 -4.007 1.00 92.25 205 PHE A CA 1
ATOM 1600 C C . PHE A 1 205 ? 5.335 -3.047 -3.194 1.00 92.25 205 PHE A C 1
ATOM 1602 O O . PHE A 1 205 ? 4.767 -4.052 -2.780 1.00 92.25 205 PHE A O 1
ATOM 1609 N N . ASN A 1 206 ? 4.810 -1.827 -3.072 1.00 93.75 206 ASN A N 1
ATOM 1610 C CA . ASN A 1 206 ? 3.491 -1.569 -2.486 1.00 93.75 206 ASN A CA 1
ATOM 1611 C C . ASN A 1 206 ? 2.336 -2.278 -3.236 1.00 93.75 206 ASN A C 1
ATOM 1613 O O . ASN A 1 206 ? 1.207 -2.326 -2.756 1.00 93.75 206 ASN A O 1
ATOM 1617 N N . TRP A 1 207 ? 2.634 -2.813 -4.426 1.00 95.81 207 TRP A N 1
ATOM 1618 C CA . TRP A 1 207 ? 1.750 -3.594 -5.288 1.00 95.81 207 TRP A CA 1
ATOM 1619 C C . TRP A 1 207 ? 0.428 -2.900 -5.634 1.00 95.81 207 TRP A C 1
ATOM 1621 O O . TRP A 1 207 ? -0.544 -3.549 -5.986 1.00 95.81 207 TRP A O 1
ATOM 1631 N N . GLY A 1 208 ? 0.388 -1.570 -5.565 1.00 95.56 208 GLY A N 1
ATOM 1632 C CA . GLY A 1 208 ? -0.786 -0.761 -5.876 1.00 95.56 208 GLY A CA 1
ATOM 1633 C C . GLY A 1 208 ? -1.462 -0.141 -4.659 1.00 95.56 208 GLY A C 1
ATOM 1634 O O . GLY A 1 208 ? -2.274 0.755 -4.847 1.00 95.56 208 GLY A O 1
ATOM 1635 N N . VAL A 1 209 ? -1.125 -0.519 -3.421 1.00 96.56 209 VAL A N 1
ATOM 1636 C CA . VAL A 1 209 ? -1.704 0.095 -2.211 1.00 96.56 209 VAL A CA 1
ATOM 1637 C C . VAL A 1 209 ? -0.661 0.939 -1.492 1.00 96.56 209 VAL A C 1
ATOM 1639 O O . VAL A 1 209 ? 0.290 0.420 -0.922 1.00 96.56 209 VAL A O 1
ATOM 1642 N N . GLY A 1 210 ? -0.837 2.260 -1.477 1.00 92.62 210 GLY A N 1
ATOM 1643 C CA . GLY A 1 210 ? 0.119 3.160 -0.823 1.00 92.62 210 GLY A CA 1
ATOM 1644 C C . GLY A 1 210 ? -0.175 3.410 0.655 1.00 92.62 210 GLY A C 1
ATOM 1645 O O . GLY A 1 210 ? 0.706 3.878 1.377 1.00 92.62 210 GLY A O 1
ATOM 1646 N N . TYR A 1 211 ? -1.383 3.091 1.123 1.00 92.75 211 TYR A N 1
ATOM 1647 C CA . TYR A 1 211 ? -1.780 3.284 2.515 1.00 92.75 211 TYR A CA 1
ATOM 1648 C C . TYR A 1 211 ? -2.857 2.284 2.931 1.00 92.75 211 TYR A C 1
ATOM 1650 O O . TYR A 1 211 ? -3.774 2.022 2.156 1.00 92.75 211 TYR A O 1
ATOM 1658 N N . TYR A 1 212 ? -2.772 1.771 4.155 1.00 95.12 212 TYR A N 1
ATOM 1659 C CA . TYR A 1 212 ? -3.783 0.907 4.754 1.00 95.12 212 TYR A CA 1
ATOM 1660 C C . TYR A 1 212 ? -4.421 1.584 5.963 1.00 95.12 212 TYR A C 1
ATOM 1662 O O . TYR A 1 212 ? -3.732 2.200 6.781 1.00 95.12 212 TYR A O 1
ATOM 1670 N N . VAL A 1 213 ? -5.734 1.422 6.099 1.00 95.25 213 VAL A N 1
ATOM 1671 C CA . VAL A 1 213 ? -6.514 1.829 7.268 1.00 95.25 213 VAL A CA 1
ATOM 1672 C C . VAL A 1 213 ? -7.248 0.601 7.786 1.00 95.25 213 VAL A C 1
ATOM 1674 O O . VAL A 1 213 ? -7.974 -0.052 7.043 1.00 95.25 213 VAL A O 1
ATOM 1677 N N . PHE A 1 214 ? -7.050 0.280 9.057 1.00 96.31 214 PHE A N 1
ATOM 1678 C CA . PHE A 1 214 ? -7.725 -0.819 9.730 1.00 96.31 214 PHE A CA 1
ATOM 1679 C C . PHE A 1 214 ? -8.845 -0.246 10.579 1.00 96.31 214 PHE A C 1
ATOM 1681 O O . PHE A 1 214 ? -8.610 0.629 11.422 1.00 96.31 214 PHE A O 1
ATOM 1688 N N . VAL A 1 215 ? -10.055 -0.734 10.349 1.00 97.00 215 VAL A N 1
ATOM 1689 C CA . VAL A 1 215 ? -11.275 -0.244 10.994 1.00 97.00 215 VAL A CA 1
ATOM 1690 C C . VAL A 1 215 ? -12.122 -1.431 11.447 1.00 97.00 215 VAL A C 1
ATOM 1692 O O . VAL A 1 215 ? -12.023 -2.505 10.849 1.00 97.00 215 VAL A O 1
ATOM 1695 N N . PRO A 1 216 ? -12.984 -1.279 12.465 1.00 97.44 216 PRO A N 1
ATOM 1696 C CA . PRO A 1 216 ? -14.016 -2.272 12.706 1.00 97.44 216 PRO A CA 1
ATOM 1697 C C . PRO A 1 216 ? -14.854 -2.517 11.446 1.00 97.44 216 PRO A C 1
ATOM 1699 O O . PRO A 1 216 ? -15.130 -1.584 10.693 1.00 97.44 216 PRO A O 1
ATOM 1702 N N . PHE A 1 217 ? -15.344 -3.741 11.256 1.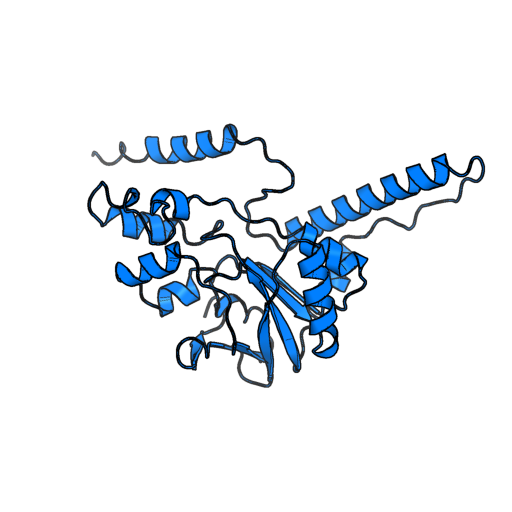00 97.44 217 PHE A N 1
ATOM 1703 C CA . PHE A 1 217 ? -16.155 -4.103 10.087 1.00 97.44 217 PHE A CA 1
ATOM 1704 C C . PHE A 1 217 ? -17.342 -3.150 9.821 1.00 97.44 217 PHE A C 1
ATOM 1706 O O . PHE A 1 217 ? -17.642 -2.820 8.677 1.00 97.44 217 PHE A O 1
ATOM 1713 N N . TRP A 1 218 ? -17.994 -2.630 10.866 1.00 97.88 218 TRP A N 1
ATOM 1714 C CA . TRP A 1 218 ? -19.123 -1.701 10.712 1.00 97.88 218 TRP A CA 1
ATOM 1715 C C . TRP A 1 218 ? -18.734 -0.295 10.210 1.00 97.88 218 TRP A C 1
ATOM 1717 O O . TRP A 1 218 ? -19.606 0.451 9.772 1.00 97.88 218 TRP A O 1
ATOM 1727 N N . GLU A 1 219 ? -17.451 0.078 10.237 1.00 98.12 219 GLU A N 1
ATOM 1728 C CA . GLU A 1 219 ? -16.949 1.379 9.759 1.00 98.12 219 GLU A CA 1
ATOM 1729 C C . GLU A 1 219 ? -16.534 1.373 8.282 1.00 98.12 219 GLU A C 1
ATOM 1731 O O . GLU A 1 219 ? -16.255 2.433 7.715 1.00 98.12 219 GLU A O 1
ATOM 1736 N N . VAL A 1 220 ? -16.504 0.209 7.626 1.00 98.50 220 VAL A N 1
ATOM 1737 C CA . VAL A 1 220 ? -16.057 0.058 6.228 1.00 98.50 220 VAL A CA 1
ATOM 1738 C C . VAL A 1 220 ? -16.779 1.035 5.296 1.00 98.50 220 VAL A C 1
ATOM 1740 O O . VAL A 1 220 ? -16.143 1.827 4.597 1.00 98.50 220 VAL A O 1
ATOM 1743 N N . GLY A 1 221 ? -18.116 1.045 5.329 1.00 98.50 221 GLY A N 1
ATOM 1744 C CA . GLY A 1 221 ? -18.924 1.895 4.449 1.00 98.50 221 GLY A CA 1
ATOM 1745 C C . GLY A 1 221 ? -18.683 3.392 4.668 1.00 98.50 221 GLY A C 1
ATOM 1746 O O . GLY A 1 221 ? -18.557 4.150 3.702 1.00 98.50 221 GLY A O 1
ATOM 1747 N N . ARG A 1 222 ? -18.557 3.822 5.931 1.00 98.44 222 ARG A N 1
ATOM 1748 C CA . ARG A 1 222 ? -18.273 5.222 6.281 1.00 98.44 222 ARG A CA 1
ATOM 1749 C C . ARG A 1 222 ? -16.871 5.619 5.836 1.00 98.44 222 ARG A C 1
ATOM 1751 O O . ARG A 1 222 ? -16.703 6.676 5.234 1.00 98.44 222 ARG A O 1
ATOM 1758 N N . THR A 1 223 ? -15.892 4.748 6.066 1.00 98.44 223 THR A N 1
ATOM 1759 C CA . THR A 1 223 ? -14.488 4.957 5.696 1.00 98.44 223 THR A CA 1
ATOM 1760 C C . THR A 1 223 ? -14.356 5.159 4.190 1.00 98.44 223 THR A C 1
ATOM 1762 O O . THR A 1 223 ? -13.790 6.159 3.750 1.00 98.44 223 THR A O 1
ATOM 1765 N N . ILE A 1 224 ? -14.954 4.272 3.387 1.00 98.62 224 ILE A N 1
ATOM 1766 C CA . ILE A 1 224 ? -14.954 4.377 1.921 1.00 98.62 224 ILE A CA 1
ATOM 1767 C C . ILE A 1 224 ? -15.658 5.659 1.460 1.00 98.62 224 ILE A C 1
ATOM 1769 O O . ILE A 1 224 ? -15.141 6.372 0.597 1.00 98.62 224 ILE A O 1
ATOM 1773 N N . GLN A 1 225 ? -16.814 5.998 2.041 1.00 98.56 225 GLN A N 1
ATOM 1774 C CA . GLN A 1 225 ? -17.550 7.207 1.668 1.00 98.56 225 GLN A CA 1
ATOM 1775 C C . GLN A 1 225 ? -16.754 8.487 1.965 1.00 98.56 225 GLN A C 1
ATOM 1777 O O . GLN A 1 225 ? -16.699 9.386 1.121 1.00 98.56 225 GLN A O 1
ATOM 1782 N N . VAL A 1 226 ? -16.140 8.578 3.145 1.00 98.12 226 VAL A N 1
ATOM 1783 C CA . VAL A 1 226 ? -15.311 9.722 3.547 1.00 98.12 226 VAL A CA 1
ATOM 1784 C C . VAL A 1 226 ? -14.067 9.813 2.668 1.00 98.12 226 VAL A C 1
ATOM 1786 O O . VAL A 1 226 ? -13.789 10.880 2.122 1.00 98.12 226 VAL A O 1
ATOM 1789 N N . GLY A 1 227 ? -13.380 8.691 2.438 1.00 97.62 227 GLY A N 1
ATOM 1790 C CA . GLY A 1 227 ? -12.233 8.624 1.535 1.00 97.62 227 GLY A CA 1
ATOM 1791 C C . GLY A 1 227 ? -12.572 9.114 0.130 1.00 97.62 227 GLY A C 1
ATOM 1792 O O . GLY A 1 227 ? -11.856 9.953 -0.417 1.00 97.62 227 GLY A O 1
ATOM 1793 N N . ARG A 1 228 ? -13.718 8.691 -0.419 1.00 98.06 228 ARG A N 1
ATOM 1794 C CA . ARG A 1 228 ? -14.190 9.140 -1.736 1.00 98.06 228 ARG A CA 1
ATOM 1795 C C . ARG A 1 228 ? -14.417 10.651 -1.782 1.00 98.06 228 ARG A C 1
ATOM 1797 O O . ARG A 1 228 ? -14.006 11.288 -2.747 1.00 98.06 228 ARG A O 1
ATOM 1804 N N . ARG A 1 229 ? -15.025 11.239 -0.743 1.00 97.50 229 ARG A N 1
ATOM 1805 C CA . ARG A 1 229 ? -15.199 12.703 -0.632 1.00 97.50 229 ARG A CA 1
ATOM 1806 C C . ARG A 1 229 ? -13.863 13.442 -0.526 1.00 97.50 229 ARG A C 1
ATOM 1808 O O . ARG A 1 229 ? -13.757 14.556 -1.023 1.00 97.50 229 ARG A O 1
ATOM 1815 N N . ALA A 1 230 ? -12.852 12.809 0.063 1.00 93.00 230 ALA A N 1
ATOM 1816 C CA . ALA A 1 230 ? -11.485 13.321 0.139 1.00 93.00 230 ALA A CA 1
ATOM 1817 C C . ALA A 1 230 ? -10.646 13.058 -1.134 1.00 93.00 230 ALA A C 1
ATOM 1819 O O . ALA A 1 230 ? -9.471 13.418 -1.170 1.00 93.00 230 ALA A O 1
ATOM 1820 N N . GLY A 1 231 ? -11.219 12.439 -2.177 1.00 96.12 231 GLY A N 1
ATOM 1821 C CA . GLY A 1 231 ? -10.540 12.165 -3.450 1.00 96.12 231 GLY A CA 1
ATOM 1822 C C . GLY A 1 231 ? -9.772 10.838 -3.511 1.00 96.12 231 GLY A C 1
ATOM 1823 O O . GLY A 1 231 ? -8.923 10.657 -4.386 1.00 96.12 231 GLY A O 1
ATOM 1824 N N . TYR A 1 232 ? -10.043 9.898 -2.603 1.00 96.44 232 TYR A N 1
ATOM 1825 C CA . TYR A 1 232 ? -9.403 8.580 -2.547 1.00 96.44 232 TYR A CA 1
ATOM 1826 C C . TYR A 1 232 ? -10.415 7.463 -2.821 1.00 96.44 232 TYR A C 1
ATOM 1828 O O . TYR A 1 232 ? -11.422 7.331 -2.129 1.00 96.44 232 TYR A O 1
ATOM 1836 N N . ASN A 1 233 ? -10.119 6.616 -3.807 1.00 96.69 233 ASN A N 1
ATOM 1837 C CA . ASN A 1 233 ? -10.933 5.446 -4.142 1.00 96.69 233 ASN A CA 1
ATOM 1838 C C . ASN A 1 233 ? -10.526 4.265 -3.258 1.00 96.69 233 ASN A C 1
ATOM 1840 O O . ASN A 1 233 ? -9.773 3.397 -3.684 1.00 96.69 233 ASN A O 1
ATOM 1844 N N . LEU A 1 234 ? -10.958 4.293 -2.000 1.00 98.38 234 LEU A N 1
ATOM 1845 C CA . LEU A 1 234 ? -10.636 3.244 -1.038 1.00 98.38 234 LEU A CA 1
ATOM 1846 C C . LEU A 1 234 ? -11.312 1.919 -1.399 1.00 98.38 234 LEU A C 1
ATOM 1848 O O . LEU A 1 234 ? -12.451 1.909 -1.867 1.00 98.38 234 LEU A O 1
ATOM 1852 N N . VAL A 1 235 ? -10.624 0.815 -1.117 1.00 98.38 235 VAL A N 1
ATOM 1853 C CA . VAL A 1 235 ? -11.107 -0.549 -1.354 1.00 98.38 235 VAL A CA 1
ATOM 1854 C C . VAL A 1 235 ? -10.949 -1.363 -0.076 1.00 98.38 235 VAL A C 1
ATOM 1856 O O . VAL A 1 235 ? -9.890 -1.333 0.542 1.00 98.38 235 VAL A O 1
ATOM 1859 N N . GLU A 1 236 ? -11.978 -2.103 0.328 1.00 98.44 236 GLU A N 1
ATOM 1860 C CA . GLU A 1 236 ? -11.819 -3.158 1.332 1.00 98.44 236 GLU A CA 1
ATOM 1861 C C . GLU A 1 236 ? -11.041 -4.316 0.695 1.00 98.44 236 GLU A C 1
ATOM 1863 O O . GLU A 1 236 ? -11.550 -5.020 -0.177 1.00 98.44 236 GLU A O 1
ATOM 1868 N N . VAL A 1 237 ? -9.774 -4.467 1.081 1.00 98.38 237 VAL A N 1
ATOM 1869 C CA . VAL A 1 237 ? -8.863 -5.460 0.492 1.00 98.38 237 VAL A CA 1
ATOM 1870 C C . VAL A 1 237 ? -8.859 -6.774 1.267 1.00 98.38 237 VAL A C 1
ATOM 1872 O O . VAL A 1 237 ? -8.509 -7.822 0.726 1.00 98.38 237 VAL A O 1
ATOM 1875 N N . GLY A 1 238 ? -9.242 -6.742 2.541 1.00 98.31 238 GLY A N 1
ATOM 1876 C CA . GLY A 1 238 ? -9.111 -7.906 3.397 1.00 98.31 238 GLY A CA 1
ATOM 1877 C C . GLY A 1 238 ? -9.623 -7.707 4.808 1.00 98.31 238 GLY A C 1
ATOM 1878 O O . GLY A 1 238 ? -10.251 -6.700 5.134 1.00 98.31 238 GLY A O 1
ATOM 1879 N N . ARG A 1 239 ? -9.281 -8.664 5.668 1.00 98.31 239 ARG A N 1
ATOM 1880 C CA . ARG A 1 239 ? -9.643 -8.673 7.086 1.00 98.31 239 ARG A CA 1
ATOM 1881 C C . ARG A 1 239 ? -8.555 -9.295 7.955 1.00 98.31 239 ARG A C 1
ATOM 1883 O O . ARG A 1 239 ? -7.723 -10.072 7.483 1.00 98.31 239 ARG A O 1
ATOM 1890 N N . VAL A 1 240 ? -8.597 -8.963 9.236 1.00 98.25 240 VAL A N 1
ATOM 1891 C CA . VAL A 1 240 ? -7.744 -9.536 10.278 1.00 98.25 240 VAL A CA 1
ATO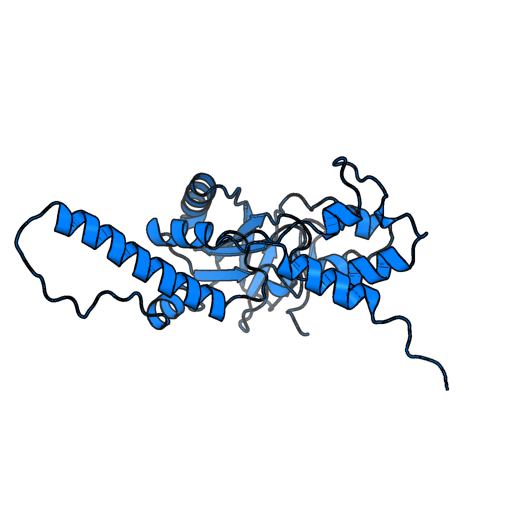M 1892 C C . VAL A 1 240 ? -8.441 -10.751 10.887 1.00 98.25 240 VAL A C 1
ATOM 1894 O O . VAL A 1 240 ? -9.566 -10.654 11.375 1.00 98.25 240 VAL A O 1
ATOM 1897 N N . GLU A 1 241 ? -7.764 -11.891 10.886 1.00 98.00 241 GLU A N 1
ATOM 1898 C CA . GLU A 1 241 ? -8.238 -13.162 11.432 1.00 98.00 241 GLU A CA 1
ATOM 1899 C C . GLU A 1 241 ? -7.349 -13.621 12.592 1.00 98.00 241 GLU A C 1
ATOM 1901 O O . GLU A 1 241 ? -6.180 -13.240 12.705 1.00 98.00 241 GLU A O 1
ATOM 1906 N N . GLU A 1 242 ? -7.906 -14.467 13.452 1.00 97.25 242 GLU A N 1
ATOM 1907 C CA . GLU A 1 242 ? -7.111 -15.238 14.404 1.00 97.25 242 GLU A CA 1
ATOM 1908 C C . GLU A 1 242 ? -6.266 -16.273 13.646 1.00 97.25 242 GLU A C 1
ATOM 1910 O O . GLU A 1 242 ? -6.764 -16.938 12.737 1.00 97.25 242 GLU A O 1
ATOM 1915 N N . GLY A 1 243 ? -4.984 -16.399 13.993 1.00 95.81 243 GLY A N 1
ATOM 1916 C CA . GLY A 1 243 ? -4.077 -17.356 13.357 1.00 95.81 243 GLY A CA 1
ATOM 1917 C C . GLY A 1 243 ? -2.622 -16.912 13.416 1.00 95.81 243 GLY A C 1
ATOM 1918 O O . GLY A 1 243 ? -2.287 -15.946 14.095 1.00 95.81 243 GLY A O 1
ATOM 1919 N N . ASP A 1 244 ? -1.743 -17.594 12.683 1.00 95.31 244 ASP A N 1
ATOM 1920 C CA . ASP A 1 244 ? -0.322 -17.237 12.651 1.00 95.31 244 ASP A CA 1
ATOM 1921 C C . ASP A 1 244 ? -0.114 -15.818 12.114 1.00 95.31 244 ASP A C 1
ATOM 1923 O O . ASP A 1 244 ? -0.879 -15.334 11.274 1.00 95.31 244 ASP A O 1
ATOM 1927 N N . ARG A 1 245 ? 0.956 -15.165 12.573 1.00 95.12 245 ARG A N 1
ATOM 1928 C CA . ARG A 1 245 ? 1.395 -13.864 12.066 1.00 95.12 245 ARG A CA 1
ATOM 1929 C C . ARG A 1 245 ? 1.857 -14.026 10.613 1.00 95.12 245 ARG A C 1
ATOM 1931 O O . ARG A 1 245 ? 2.988 -14.425 10.367 1.00 95.12 245 ARG A O 1
ATOM 1938 N N . GLN A 1 246 ? 0.976 -13.758 9.653 1.00 95.69 246 GLN A N 1
ATOM 1939 C CA . GLN A 1 246 ? 1.254 -13.922 8.219 1.00 95.69 246 GLN A CA 1
ATOM 1940 C C . GLN A 1 246 ? 0.259 -13.132 7.369 1.00 95.69 246 GLN A C 1
ATOM 1942 O O . GLN A 1 246 ? -0.844 -12.821 7.823 1.00 95.69 246 GLN A O 1
ATOM 1947 N N . VAL A 1 247 ? 0.601 -12.882 6.107 1.00 97.38 247 VAL A N 1
ATOM 1948 C CA . VAL A 1 247 ? -0.371 -12.417 5.107 1.00 97.38 247 VAL A CA 1
ATOM 1949 C C . VAL A 1 247 ? -0.745 -13.582 4.197 1.00 97.38 247 VAL A C 1
ATOM 1951 O O . VAL A 1 247 ? 0.138 -14.263 3.682 1.00 97.38 247 VAL A O 1
ATOM 1954 N N . ILE A 1 248 ? -2.040 -13.804 3.977 1.00 97.75 248 ILE A N 1
ATOM 1955 C CA . ILE A 1 248 ? -2.546 -14.702 2.932 1.00 97.75 248 ILE A CA 1
ATOM 1956 C C . ILE A 1 248 ? -3.066 -13.828 1.796 1.00 97.75 248 ILE A C 1
ATOM 1958 O O . ILE A 1 248 ? -4.047 -13.107 1.967 1.00 97.75 248 ILE A O 1
ATOM 1962 N N . PHE A 1 249 ? -2.398 -13.887 0.648 1.00 97.69 249 PHE A N 1
ATOM 1963 C CA . PHE A 1 249 ? -2.717 -13.098 -0.534 1.00 97.69 249 PHE A CA 1
ATOM 1964 C C . PHE A 1 249 ? -3.463 -13.953 -1.566 1.00 97.69 249 PHE A C 1
ATOM 1966 O O . PHE A 1 249 ? -2.864 -14.618 -2.412 1.00 97.69 249 PHE A O 1
ATOM 1973 N N . GLU A 1 250 ? -4.792 -13.966 -1.472 1.00 97.62 250 GLU A N 1
ATOM 1974 C CA . GLU A 1 250 ? -5.681 -14.752 -2.337 1.00 97.62 250 GLU A CA 1
ATOM 1975 C C . GLU A 1 250 ? -5.752 -14.282 -3.801 1.00 97.62 250 GLU A C 1
ATOM 1977 O O . GLU A 1 250 ? -5.857 -15.163 -4.658 1.00 97.62 250 GLU A O 1
ATOM 1982 N N . PRO A 1 251 ? -5.617 -12.975 -4.136 1.00 95.75 251 PRO A N 1
ATOM 1983 C CA . PRO A 1 251 ? -5.668 -12.498 -5.521 1.00 95.75 251 PRO A CA 1
ATOM 1984 C C . PRO A 1 251 ? -4.675 -13.176 -6.474 1.00 95.75 251 PRO A C 1
ATOM 1986 O O . PRO A 1 251 ? -4.906 -13.196 -7.676 1.00 95.75 251 PRO A O 1
ATOM 1989 N N . GLU A 1 252 ? -3.599 -13.761 -5.943 1.00 91.31 252 GLU A N 1
ATOM 1990 C CA . GLU A 1 252 ? -2.577 -14.478 -6.714 1.00 91.31 252 GLU A CA 1
ATOM 1991 C C . GLU A 1 252 ? -2.436 -15.942 -6.256 1.00 91.31 252 GLU A C 1
ATOM 1993 O O . GLU A 1 252 ? -1.335 -16.482 -6.147 1.00 91.31 252 GLU A O 1
ATOM 1998 N N . GLY A 1 253 ? -3.555 -16.599 -5.937 1.00 90.00 253 GLY A N 1
ATOM 1999 C CA . GLY A 1 253 ? -3.579 -18.038 -5.647 1.00 90.00 253 GLY A CA 1
ATOM 2000 C C . GLY A 1 253 ? -3.285 -18.417 -4.193 1.00 90.00 253 GLY A C 1
ATOM 2001 O O . GLY A 1 253 ? -2.891 -19.550 -3.925 1.00 90.00 253 GLY A O 1
ATOM 2002 N N . GLY A 1 254 ? -3.483 -17.497 -3.245 1.00 92.50 254 GLY A N 1
ATOM 2003 C CA . GLY A 1 254 ? -3.384 -17.793 -1.809 1.00 92.50 254 GLY A CA 1
ATOM 2004 C C . GLY A 1 254 ? -1.950 -17.864 -1.288 1.00 92.50 254 GLY A C 1
ATOM 2005 O O . GLY A 1 254 ? -1.657 -18.644 -0.380 1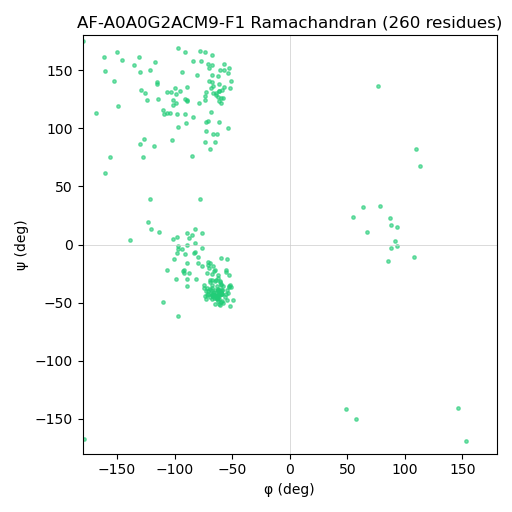.00 92.50 254 GLY A O 1
ATOM 2006 N N . ILE A 1 255 ? -1.049 -17.061 -1.858 1.00 95.12 255 ILE A N 1
ATOM 2007 C CA . ILE A 1 255 ? 0.358 -17.005 -1.451 1.00 95.12 255 ILE A CA 1
ATOM 2008 C C . ILE A 1 255 ? 0.453 -16.566 0.009 1.00 95.12 255 ILE A C 1
ATOM 2010 O O . ILE A 1 255 ? -0.147 -15.571 0.414 1.00 95.12 255 ILE A O 1
ATOM 2014 N N . LYS A 1 256 ? 1.248 -17.294 0.792 1.00 95.88 256 LYS A N 1
ATOM 2015 C CA . LYS A 1 256 ? 1.591 -16.913 2.162 1.00 95.88 256 LYS A CA 1
ATOM 2016 C C . LYS A 1 256 ? 2.840 -16.045 2.144 1.00 95.88 256 LYS A C 1
ATOM 2018 O O . LYS A 1 256 ? 3.868 -16.469 1.617 1.00 95.88 256 LYS A O 1
ATOM 2023 N N . LEU A 1 257 ? 2.751 -14.851 2.717 1.00 93.75 257 LEU A N 1
ATOM 2024 C CA . LEU A 1 257 ? 3.889 -13.958 2.905 1.00 93.75 257 LEU A CA 1
ATOM 2025 C C . LEU A 1 257 ? 4.274 -13.950 4.391 1.00 93.75 257 LEU A C 1
ATOM 2027 O O . LEU A 1 257 ? 3.383 -13.782 5.237 1.00 93.75 257 LEU A O 1
ATOM 2031 N N . PRO A 1 258 ? 5.569 -14.119 4.717 1.00 86.19 258 PRO A N 1
ATOM 2032 C CA . PRO A 1 258 ? 6.038 -14.033 6.091 1.00 86.19 258 PRO A CA 1
ATOM 2033 C C . PRO A 1 258 ? 5.904 -12.595 6.608 1.00 86.19 258 PRO A C 1
ATOM 2035 O O . PRO A 1 258 ? 5.761 -11.658 5.815 1.00 86.19 258 PRO A O 1
ATOM 2038 N N . PRO A 1 259 ? 5.958 -12.382 7.927 1.00 85.62 259 PRO A N 1
ATOM 2039 C CA . PRO A 1 259 ? 6.056 -11.041 8.476 1.00 85.62 259 PRO A CA 1
ATOM 2040 C C . PRO A 1 259 ? 7.285 -10.288 7.949 1.00 85.62 259 PRO A C 1
ATOM 2042 O O . PRO A 1 259 ? 8.288 -10.898 7.584 1.00 85.62 259 PRO A O 1
ATOM 2045 N N . PRO A 1 260 ? 7.262 -8.946 7.939 1.00 76.62 260 PRO A N 1
ATOM 2046 C CA . PRO A 1 260 ? 8.423 -8.176 7.523 1.00 76.62 260 PRO A CA 1
ATOM 2047 C C . PRO A 1 260 ? 9.615 -8.449 8.457 1.00 76.62 260 PRO A C 1
ATOM 2049 O O . PRO A 1 260 ? 9.502 -8.272 9.672 1.00 76.62 260 PRO A O 1
ATOM 2052 N N . GLY A 1 261 ? 10.758 -8.818 7.870 1.00 68.06 261 GLY A N 1
ATOM 2053 C CA . GLY A 1 261 ? 12.021 -9.049 8.583 1.00 68.06 261 GLY A CA 1
ATOM 2054 C C . GLY A 1 261 ? 12.274 -10.490 9.045 1.00 68.06 261 GLY A C 1
ATOM 2055 O O . GLY A 1 261 ? 13.297 -10.718 9.687 1.00 68.06 261 GLY A O 1
ATOM 2056 N N . GLU A 1 262 ? 11.378 -11.425 8.720 1.00 61.22 262 GLU A N 1
ATOM 2057 C CA . GLU A 1 262 ? 11.535 -12.881 8.892 1.00 61.22 262 GLU A CA 1
ATOM 2058 C C . GLU A 1 262 ? 11.723 -13.564 7.529 1.00 61.22 262 GLU A C 1
ATOM 2060 O O . GLU A 1 262 ? 12.541 -14.508 7.461 1.00 61.22 262 GLU A O 1
#

Organism: NCBI:txid1618676

Solvent-accessible surface area (backbone atoms only — not comparable to full-atom values): 14599 Å² total; per-residue (Å²): 140,90,88,86,82,82,72,68,63,65,56,50,52,54,51,51,63,58,68,72,52,81,73,49,97,64,51,62,85,73,97,51,63,68,65,46,47,47,52,48,27,51,51,54,33,56,47,51,54,52,53,46,52,56,49,50,73,70,47,88,83,75,92,72,92,79,90,81,74,71,53,46,52,68,55,53,48,60,52,52,32,85,60,70,50,72,59,20,30,33,31,31,32,65,38,73,45,49,45,91,30,48,57,70,59,54,48,56,55,47,71,73,43,62,92,63,49,44,65,38,68,43,97,87,71,46,27,48,46,58,42,65,63,34,68,40,72,55,57,63,62,45,52,52,43,37,55,77,68,65,56,68,53,20,31,70,44,67,20,63,48,41,7,56,18,35,76,30,67,60,90,58,61,32,23,37,42,29,70,44,78,67,78,61,40,67,63,60,56,50,42,42,74,78,66,47,50,69,66,58,42,41,44,32,27,31,67,20,29,44,31,36,42,30,21,50,57,88,40,49,67,58,51,36,52,42,25,45,76,58,75,35,77,48,39,75,22,30,35,33,35,80,43,64,54,21,26,35,37,39,80,73,80,52,46,77,33,60,30,64,96,113

Secondary structure (DSSP, 8-state):
----SSSHHHHHHHHHHHHSS---TT---S--SHHHHHHHHHHHHHHHHHHHHHHHTTS-S-----SS----HHHHHHHSS----TTEEEEEEEPSSSTTSSHHHHHHHHHTS-GGGGGPBPTTSSBHHHHHTPPPPP-HHHHHHHHHTT---SEEEE--SSGGGGGGGSSS-EEEEE---PPPPHHHHHHHHTT--HHHHHHHS-TTEEEEEEEEGGGHHHHHHHHHHTT---EEEEEEEESSSEEEEGGGTSEEEPPTT-

Sequence (262 aa):
RNRHEGAGSVGRFFELAMIEWHVTPDYIVANWTDELLELMAQNLTKRKERERAIYEGRVNGSTTNSEDERVDADKLFGILGNKLKVGDAIIGAPSTGLHANGATLVIKRGLALPPDYFLTRLPNGKTFGEEALIPTRSYVRLVEALLDAGVQIHKILPGTGGGVSKIAVDRRAFTYRIHTWVEVPTLFQFMREIGVTLMDCLTTFNWGVGYYVFVPFWEVGRTIQVGRRAGYNLVEVGRVEEGDRQVIFEPEGGIKLPPPGE

Foldseek 3Di:
DDDPDPPPPVVVVVVVVVVPDPDDVFFDADPDDLVLLVVLLVVVQVVVVVVVCVVCVVPPDDDDDDPDDRCDSVVSCVLQPQQDDAQWFKKFWFWQAFGPFCLVVLVVLQVVDPPCQQVDQFPVRHGLVVRSPPTTGDCSLLVVLCVVLVARFNHKDFLAAQAQLQVLVDPDFKEWEFAADDDFDRNLVVVVVSPDDVLNCRGTGVRGGGMITIHRPVRVVVSCVSCVVSVTRMDRGTGIHHGGSWYQHPVVPRDIGHHPPD

Nearest PDB structures (foldseek):
  5vk4-assembly1_A  TM=8.892E-01  e=1.677E-12  Neisseria gonorrhoeae
  2btu-assembly1_B  TM=9.055E-01  e=7.102E-12  Bacillus anthracis
  2btu-assembly1_A  TM=8.773E-01  e=7.714E-11  Bacillus anthracis
  2v9y-assembly1_A  TM=8.822E-01  e=6.390E-11  Homo sapiens
  3kiz-assembly1_A  TM=8.148E-01  e=1.539E-10  Cytophaga hutchinsonii ATCC 33406

pLDDT: mean 77.26, std 22.96, range [24.88, 98.62]

Radius of gyration: 21.2 Å; Cα contacts (8 Å, |Δi|>4): 423; chains: 1; bounding box: 63×58×53 Å

InterPro domains:
  IPR004733 Phosphoribosylformylglycinamidine cyclo-ligase [PTHR10520] (79-246)
  IPR010918 PurM-like, C-terminal domain [PF02769] (85-248)
  IPR036676 PurM-like, C-terminal domain superfamily [G3DSA:3.90.650.10] (80-250)
  IPR036676 PurM-like, C-terminal domain superfamily [SSF56042] (81-248)